Protein AF-A0A8I6SAG7-F1 (afdb_monomer)

Organism: Cimex lectularius (NCBI:txid79782)

Sequence (245 aa):
MKSLSLYVLLLPAFYSAYAITCFISKWWYRAKSKRASLKPTKLFETLFENHISEVFTNQSLATLTKIKEQTIKSLCKKPPEPLLLVFLAPSEAKSTAITLAKRLVQITLTSKNKMSLPWSATDRLLMKGSAFANITSPWRFYEVIKEKIATNSHLIITEFEMIHPHSAALLIFMSKELFFPEKEVHLYLIVEIPSIH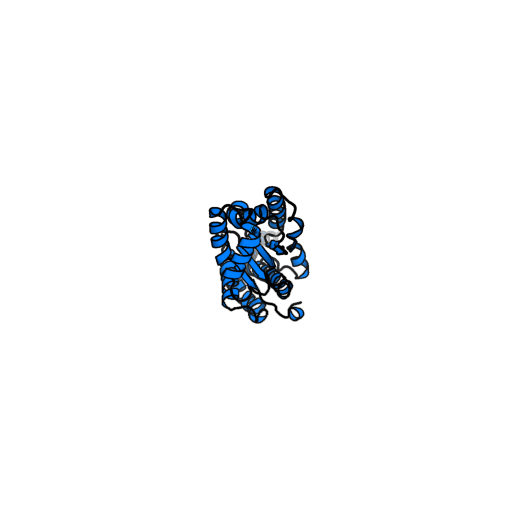LSNTVNALNHWMKTRLVSHLEPELLQETQRALYLRTCLIKSEDVSVVE

Foldseek 3Di:
DDDPPPVVVVVVVVVVVVVVVVVVVVVVVVVVVVPDPDQLLVQLVVLCCVQPCVAQVVFDPVQSVLLSVLLSLLSDPQRQFARFAEEEEAPQQLVVLLLNLLSSLQSSCVSNVHDRDDSVRSVLQEDEQLVQLPVPDLVVVLVVVCVSCVPRLEHEYGQVLSHQQVNSLCCLVCRGVSCPPHGSHYYYYYHHFHPVCLPDQLSRLVVSCVVHHPVPDDPVSSVVSSVSRVSRYGYTYHDPCVVND

Structure (mmCIF, N/CA/C/O backbone):
data_AF-A0A8I6SAG7-F1
#
_entry.id   AF-A0A8I6SAG7-F1
#
loop_
_atom_site.group_PDB
_atom_site.id
_atom_site.type_symbol
_atom_site.label_atom_id
_atom_site.label_alt_id
_atom_site.label_comp_id
_atom_site.label_asym_id
_atom_site.label_entity_id
_atom_site.label_seq_id
_atom_site.pdbx_PDB_ins_code
_atom_site.Cartn_x
_atom_site.Cartn_y
_atom_site.Cartn_z
_atom_site.occupancy
_atom_site.B_iso_or_equiv
_atom_site.auth_seq_id
_atom_site.auth_comp_id
_atom_site.auth_asym_id
_atom_site.auth_atom_id
_atom_site.pdbx_PDB_model_num
ATOM 1 N N . MET A 1 1 ? -69.427 23.619 42.803 1.00 48.81 1 MET A N 1
ATOM 2 C CA . MET A 1 1 ? -68.224 24.338 42.316 1.00 48.81 1 MET A CA 1
ATOM 3 C C . MET A 1 1 ? -67.090 24.152 43.317 1.00 48.81 1 MET A C 1
ATOM 5 O O . MET A 1 1 ? -67.201 24.725 44.388 1.00 48.81 1 MET A O 1
ATOM 9 N N . LYS A 1 2 ? -66.079 23.316 43.019 1.00 51.59 2 LYS A N 1
ATOM 10 C CA . LYS A 1 2 ? -64.728 23.261 43.643 1.00 51.59 2 LYS A CA 1
ATOM 11 C C . LYS A 1 2 ? -63.985 22.014 43.113 1.00 51.59 2 LYS A C 1
ATOM 13 O O . LYS A 1 2 ? -63.942 20.991 43.779 1.00 51.59 2 LYS A O 1
ATOM 18 N N . SER A 1 3 ? -63.440 22.059 41.894 1.00 50.47 3 SER A N 1
ATOM 19 C CA . SER A 1 3 ? -62.505 21.008 41.421 1.00 50.47 3 SER A CA 1
ATOM 20 C C . SER A 1 3 ? -61.468 21.484 40.392 1.00 50.47 3 SER A C 1
ATOM 22 O O . SER A 1 3 ? -60.779 20.668 39.792 1.00 50.47 3 SER A O 1
ATOM 24 N N . LEU A 1 4 ? -61.326 22.797 40.185 1.00 51.25 4 LEU A N 1
ATOM 25 C CA . LEU A 1 4 ? -60.407 23.363 39.185 1.00 51.25 4 LEU A CA 1
ATOM 26 C C . LEU A 1 4 ? -59.035 23.767 39.759 1.00 51.25 4 LEU A C 1
ATOM 28 O O . LEU A 1 4 ? -58.127 24.082 39.002 1.00 51.25 4 LEU A O 1
ATOM 32 N N . SER A 1 5 ? -58.848 23.719 41.083 1.00 54.56 5 SER A N 1
ATOM 33 C CA . SER A 1 5 ? -57.631 24.234 41.736 1.00 54.56 5 SER A CA 1
ATOM 34 C C . SER A 1 5 ? -56.455 23.251 41.773 1.00 54.56 5 SER A C 1
ATOM 36 O O . SER A 1 5 ? -55.322 23.695 41.927 1.00 54.56 5 SER A O 1
ATOM 38 N N . LEU A 1 6 ? -56.683 21.937 41.654 1.00 52.12 6 LEU A N 1
ATOM 39 C CA . LEU A 1 6 ? -55.600 20.951 41.793 1.00 52.12 6 LEU A CA 1
ATOM 40 C C . LEU A 1 6 ? -54.806 20.762 40.487 1.00 52.12 6 LEU A C 1
ATOM 42 O O . LEU A 1 6 ? -53.590 20.604 40.511 1.00 52.12 6 LEU A O 1
ATOM 46 N N . TYR A 1 7 ? -55.479 20.834 39.335 1.00 50.22 7 TYR A N 1
ATOM 47 C CA . TYR A 1 7 ? -54.867 20.595 38.021 1.00 50.22 7 TYR A CA 1
ATOM 48 C C . TYR A 1 7 ? -53.914 21.715 37.578 1.00 50.22 7 TYR A C 1
ATOM 50 O O . TYR A 1 7 ? -52.896 21.441 36.944 1.00 50.22 7 TYR A O 1
ATOM 58 N N . VAL A 1 8 ? -54.194 22.965 37.965 1.00 54.19 8 VAL A N 1
ATOM 59 C CA . VAL A 1 8 ? -53.368 24.135 37.611 1.00 54.19 8 VAL A CA 1
ATOM 60 C C . VAL A 1 8 ? -52.025 24.136 38.356 1.00 54.19 8 VAL A C 1
ATOM 62 O O . VAL A 1 8 ? -51.029 24.611 37.820 1.00 54.19 8 VAL A O 1
ATOM 65 N N . LEU A 1 9 ? -51.965 23.543 39.554 1.00 54.19 9 LEU A N 1
ATOM 66 C CA . LEU A 1 9 ? -50.732 23.426 40.346 1.00 54.19 9 LEU A CA 1
ATOM 67 C C . LEU A 1 9 ? -49.879 22.205 39.972 1.00 54.19 9 LEU A C 1
ATOM 69 O O . LEU A 1 9 ? -48.668 22.219 40.183 1.00 54.19 9 LEU A O 1
ATOM 73 N N . LEU A 1 10 ? -50.483 21.160 39.397 1.00 55.00 10 LEU A N 1
ATOM 74 C CA . LEU A 1 10 ? -49.773 19.933 39.022 1.00 55.00 10 LEU A CA 1
ATOM 75 C C . LEU A 1 10 ? -49.080 20.042 37.657 1.00 55.00 10 LEU A C 1
ATOM 77 O O . LEU A 1 10 ? -47.984 19.510 37.489 1.00 55.00 10 LEU A O 1
ATOM 81 N N . LEU A 1 11 ? -49.659 20.772 36.698 1.00 58.12 11 LEU A N 1
ATOM 82 C CA . LEU A 1 11 ? -49.089 20.951 35.355 1.00 58.12 11 LEU A CA 1
ATOM 83 C C . LEU A 1 11 ? -47.633 21.475 35.361 1.00 58.12 11 LEU A C 1
ATOM 85 O O . LEU A 1 11 ? -46.787 20.843 34.724 1.00 58.12 11 LEU A O 1
ATOM 89 N N . PRO A 1 12 ? -47.273 22.541 36.106 1.00 68.62 12 PRO A N 1
ATOM 90 C CA . PRO A 1 12 ? -45.892 23.033 36.163 1.00 68.62 12 PRO A CA 1
ATOM 91 C C . PRO A 1 12 ? -44.910 22.008 36.746 1.00 68.62 12 PRO A C 1
ATOM 93 O O . PRO A 1 12 ? -43.761 21.934 36.310 1.00 68.62 12 PRO A O 1
ATOM 96 N N . ALA A 1 13 ? -45.368 21.195 37.705 1.00 67.50 13 ALA A N 1
ATOM 97 C CA . ALA A 1 13 ? -44.568 20.148 38.337 1.00 67.50 13 ALA A CA 1
ATOM 98 C C . ALA A 1 13 ? -44.303 18.970 37.381 1.00 67.50 13 ALA A C 1
ATOM 100 O O . ALA A 1 13 ? -43.206 18.415 37.361 1.00 67.50 13 ALA A O 1
ATOM 101 N N . PHE A 1 14 ? -45.276 18.624 36.532 1.00 68.38 14 PHE A N 1
ATOM 102 C CA . PHE A 1 14 ? -45.089 17.624 35.478 1.00 68.38 14 PHE A CA 1
ATOM 103 C C . PHE A 1 14 ? -44.121 18.106 34.390 1.00 68.38 14 PHE A C 1
ATOM 105 O O . PHE A 1 14 ? -43.254 17.340 33.965 1.00 68.38 14 PHE A O 1
ATOM 112 N N . TYR A 1 15 ? -44.202 19.376 33.977 1.00 71.50 15 TYR A N 1
ATOM 113 C CA . TYR A 1 15 ? -43.262 19.940 33.001 1.00 71.50 15 TYR A CA 1
ATOM 114 C C . TYR A 1 15 ? -41.830 20.011 33.538 1.00 71.50 15 TYR A C 1
ATOM 116 O O . TYR A 1 15 ? -40.890 19.685 32.810 1.00 71.50 15 TYR A O 1
ATOM 124 N N . SER A 1 16 ? -41.643 20.384 34.806 1.00 73.06 16 SER A N 1
ATOM 125 C CA . SER A 1 16 ? -40.312 20.417 35.418 1.00 73.06 16 SER A CA 1
ATOM 126 C C . SER A 1 16 ? -39.731 19.009 35.595 1.00 73.06 16 SER A C 1
ATOM 128 O O . SER A 1 16 ? -38.573 18.787 35.240 1.00 73.06 16 SER A O 1
ATOM 130 N N . ALA A 1 17 ? -40.533 18.027 36.019 1.00 72.69 17 ALA A N 1
ATOM 131 C CA . ALA A 1 17 ? -40.114 16.626 36.099 1.00 72.69 17 ALA A CA 1
ATOM 132 C C . ALA A 1 17 ? -39.742 16.042 34.720 1.00 72.69 17 ALA A C 1
ATOM 134 O O . ALA A 1 17 ? -38.736 15.335 34.589 1.00 72.69 17 ALA A O 1
ATOM 135 N N . TYR A 1 18 ? -40.499 16.377 33.670 1.00 74.62 18 TYR A N 1
ATOM 136 C CA . TYR A 1 18 ? -40.194 15.973 32.294 1.00 74.62 18 TYR A CA 1
ATOM 137 C C . TYR A 1 18 ? -38.907 16.628 31.764 1.00 74.62 18 TYR A C 1
ATOM 139 O O . TYR A 1 18 ? -38.062 15.974 31.151 1.00 74.62 18 TYR A O 1
ATOM 147 N N . ALA A 1 19 ? -38.699 17.915 32.051 1.00 73.06 19 ALA A N 1
ATOM 148 C CA . ALA A 1 19 ? -37.475 18.618 31.677 1.00 73.06 19 ALA A CA 1
ATOM 149 C C . ALA A 1 19 ? -36.240 18.034 32.386 1.00 73.06 19 ALA A C 1
ATOM 151 O O . ALA A 1 19 ? -35.209 17.819 31.746 1.00 73.06 19 ALA A O 1
ATOM 152 N N . ILE A 1 20 ? -36.355 17.712 33.678 1.00 78.56 20 ILE A N 1
ATOM 153 C CA . ILE A 1 20 ? -35.287 17.083 34.467 1.00 78.56 20 ILE A CA 1
ATOM 154 C C . ILE A 1 20 ? -34.962 15.689 33.919 1.00 78.56 20 ILE A C 1
ATOM 156 O O . ILE A 1 20 ? -33.793 15.376 33.710 1.00 78.56 20 ILE A O 1
ATOM 160 N N . THR A 1 21 ? -35.964 14.867 33.605 1.00 75.69 21 THR A N 1
ATOM 161 C CA . THR A 1 21 ? -35.743 13.532 33.014 1.00 75.69 21 THR A CA 1
ATOM 162 C C . THR A 1 21 ? -35.142 13.606 31.608 1.00 75.69 21 THR A C 1
ATOM 164 O O . THR A 1 21 ? -34.236 12.831 31.287 1.00 75.69 21 THR A O 1
ATOM 167 N N . CYS A 1 22 ? -35.532 14.585 30.786 1.00 78.12 22 CYS A N 1
ATOM 168 C CA . CYS A 1 22 ? -34.879 14.867 29.503 1.00 78.12 22 CYS A CA 1
ATOM 169 C C . CYS A 1 22 ? -33.423 15.325 29.682 1.00 78.12 22 CYS A C 1
ATOM 171 O O . CYS A 1 22 ? -32.540 14.931 28.921 1.00 78.12 22 CYS A O 1
ATOM 173 N N . PHE A 1 23 ? -33.139 16.133 30.703 1.00 78.44 23 PHE A N 1
ATOM 174 C CA . PHE A 1 23 ? -31.785 16.597 30.985 1.00 78.44 23 PHE A CA 1
ATOM 175 C C . PHE A 1 23 ? -30.897 15.461 31.500 1.00 78.44 23 PHE A C 1
ATOM 177 O O . PHE A 1 23 ? -29.789 15.283 30.999 1.00 78.44 23 PHE A O 1
ATOM 184 N N . ILE A 1 24 ? -31.401 14.641 32.428 1.00 76.50 24 ILE A N 1
ATOM 185 C CA . ILE A 1 24 ? -30.704 13.469 32.967 1.00 76.50 24 ILE A CA 1
ATOM 186 C C . ILE A 1 24 ? -30.461 12.443 31.864 1.00 76.50 24 ILE A C 1
ATOM 188 O O . ILE A 1 24 ? -29.344 11.953 31.758 1.00 76.50 24 ILE A O 1
ATOM 192 N N . SER A 1 25 ? -31.442 12.153 31.005 1.00 67.19 25 SER A N 1
ATOM 193 C CA . SER A 1 25 ? -31.262 11.221 29.881 1.00 67.19 25 SER A CA 1
ATOM 194 C C . SER A 1 25 ? -30.252 11.744 28.859 1.00 67.19 25 SER A C 1
ATOM 196 O O . SER A 1 25 ? -29.373 10.996 28.436 1.00 67.19 25 SER A O 1
ATOM 198 N N . LYS A 1 26 ? -30.281 13.040 28.525 1.00 75.75 26 LYS A N 1
ATOM 199 C CA . LYS A 1 26 ? -29.292 13.678 27.640 1.00 75.75 26 LYS A CA 1
ATOM 200 C C . LYS A 1 26 ? -27.897 13.718 28.273 1.00 75.75 26 LYS A C 1
ATOM 202 O O . LYS A 1 26 ? -26.900 13.540 27.571 1.00 75.75 26 LYS A O 1
ATOM 207 N N . TRP A 1 27 ? -27.811 13.910 29.589 1.00 73.62 27 TRP A N 1
ATOM 208 C CA . TRP A 1 27 ? -26.561 13.890 30.348 1.00 73.62 27 TRP A CA 1
ATOM 209 C C . TRP A 1 27 ? -26.000 12.472 30.473 1.00 73.62 27 TRP A C 1
ATOM 211 O O . TRP A 1 27 ? -24.824 12.276 30.193 1.00 73.62 27 TRP A O 1
ATOM 221 N N . TRP A 1 28 ? -26.835 11.470 30.757 1.00 62.88 28 TRP A N 1
ATOM 222 C CA . TRP A 1 28 ? -26.473 10.050 30.741 1.00 62.88 28 TRP A CA 1
ATOM 223 C C . TRP A 1 28 ? -26.062 9.581 29.351 1.00 62.88 28 TRP A C 1
ATOM 225 O O . TRP A 1 28 ? -25.073 8.870 29.227 1.00 62.88 28 TRP A O 1
ATOM 235 N N . TYR A 1 29 ? -26.752 10.008 28.293 1.00 62.56 29 TYR A N 1
ATOM 236 C CA . TYR A 1 29 ? -26.370 9.690 26.917 1.00 62.56 29 TYR A CA 1
ATOM 237 C C . TYR A 1 29 ? -25.003 10.295 26.571 1.00 62.56 29 TYR A C 1
ATOM 239 O O . TYR A 1 29 ? -24.136 9.607 26.036 1.00 62.56 29 TYR A O 1
ATOM 247 N N . ARG A 1 30 ? -24.748 11.549 26.971 1.00 58.88 30 ARG A N 1
ATOM 248 C CA . ARG A 1 30 ? -23.433 12.199 26.828 1.00 58.88 30 ARG A CA 1
ATOM 249 C C . ARG A 1 30 ? -22.352 11.565 27.710 1.00 58.88 30 ARG A C 1
ATOM 251 O O . ARG A 1 30 ? -21.217 11.439 27.265 1.00 58.88 30 ARG A O 1
ATOM 258 N N . ALA A 1 31 ? -22.676 11.147 28.929 1.00 56.06 31 ALA A N 1
ATOM 259 C CA . ALA A 1 31 ? -21.750 10.492 29.852 1.00 56.06 31 ALA A CA 1
ATOM 260 C C . ALA A 1 31 ? -21.419 9.059 29.400 1.00 56.06 31 ALA A C 1
ATOM 262 O O . ALA A 1 31 ? -20.268 8.639 29.474 1.00 56.06 31 ALA A O 1
ATOM 263 N N . LYS A 1 32 ? -22.396 8.337 28.837 1.00 52.34 32 LYS A N 1
ATOM 264 C CA . LYS A 1 32 ? -22.220 7.014 28.224 1.00 52.34 32 LYS A CA 1
ATOM 265 C C . LYS A 1 32 ? -21.467 7.109 26.893 1.00 52.34 32 LYS A C 1
ATOM 267 O O . LYS A 1 32 ? -20.618 6.268 26.642 1.00 52.34 32 LYS A O 1
ATOM 272 N N . SER A 1 33 ? -21.677 8.171 26.110 1.00 48.94 33 SER A N 1
ATOM 273 C CA . SER A 1 33 ? -20.845 8.526 24.944 1.00 48.94 33 SER A CA 1
ATOM 274 C C . SER A 1 33 ? -19.409 8.915 25.331 1.00 48.94 33 SER A C 1
ATOM 276 O O . SER A 1 33 ? -18.499 8.750 24.524 1.00 48.94 33 SER A O 1
ATOM 278 N N . LYS A 1 34 ? -19.192 9.388 26.565 1.00 44.41 34 LYS A N 1
ATOM 279 C CA . LYS A 1 34 ? -17.869 9.638 27.154 1.00 44.41 34 LYS A CA 1
ATOM 280 C C . LYS A 1 34 ? -17.252 8.417 27.851 1.00 44.41 34 LYS A C 1
ATOM 282 O O . LYS A 1 34 ? -16.129 8.547 28.338 1.00 44.41 34 LYS A O 1
ATOM 287 N N . ARG A 1 35 ? -17.912 7.242 27.902 1.00 44.28 35 ARG A N 1
ATOM 288 C CA . ARG A 1 35 ? -17.222 5.995 28.287 1.00 44.28 35 ARG A CA 1
ATOM 289 C C . ARG A 1 35 ? -16.089 5.804 27.298 1.00 44.28 35 ARG A C 1
ATOM 291 O O . ARG A 1 35 ? -16.362 5.628 26.119 1.00 44.28 35 ARG A O 1
ATOM 298 N N . ALA A 1 36 ? -14.867 5.925 27.807 1.00 45.81 36 ALA A N 1
ATOM 299 C CA . ALA A 1 36 ? -13.593 5.920 27.105 1.00 45.81 36 ALA A CA 1
ATOM 300 C C . ALA A 1 36 ? -13.623 5.137 25.782 1.00 45.81 36 ALA A C 1
ATOM 302 O O . ALA A 1 36 ? -13.253 3.967 25.741 1.00 45.81 36 ALA A O 1
ATOM 303 N N . SER A 1 37 ? -14.035 5.780 24.684 1.00 54.94 37 SER A N 1
ATOM 304 C CA . SER A 1 37 ? -13.720 5.250 23.366 1.00 54.94 37 SER A CA 1
ATOM 305 C C . SER A 1 37 ? -12.200 5.253 23.314 1.00 54.94 37 SER A C 1
ATOM 307 O O . SER A 1 37 ? -11.599 6.324 23.487 1.00 54.94 37 SER A O 1
ATOM 309 N N . LEU A 1 38 ? -11.571 4.083 23.161 1.00 62.66 38 LEU A N 1
ATOM 310 C CA . LEU A 1 38 ? -10.132 4.028 22.932 1.00 62.66 38 LEU A CA 1
ATOM 311 C C . LEU A 1 38 ? -9.793 5.065 21.856 1.00 62.66 38 LEU A C 1
ATOM 313 O O . LEU A 1 38 ? -10.510 5.193 20.861 1.00 62.66 38 LEU A O 1
ATOM 317 N N . LYS A 1 39 ? -8.726 5.844 22.072 1.00 83.88 39 LYS A N 1
ATOM 318 C CA . LYS A 1 39 ? -8.217 6.731 21.019 1.00 83.88 39 LYS A CA 1
ATOM 319 C C . LYS A 1 39 ? -8.051 5.880 19.747 1.00 83.88 39 LYS A C 1
ATOM 321 O O . LYS A 1 39 ? -7.538 4.768 19.886 1.00 83.88 39 LYS A O 1
ATOM 326 N N . PRO A 1 40 ? -8.424 6.373 18.550 1.00 85.88 40 PRO A N 1
ATOM 327 C CA . PRO A 1 40 ? -8.341 5.597 17.309 1.00 85.88 40 PRO A CA 1
ATOM 328 C C . PRO A 1 40 ? -6.996 4.893 17.114 1.00 85.88 40 PRO A C 1
ATOM 330 O O . PRO A 1 40 ? -6.946 3.753 16.677 1.00 85.88 40 PRO A O 1
ATOM 333 N N . THR A 1 41 ? -5.905 5.532 17.537 1.00 90.06 41 THR A N 1
ATOM 334 C CA . THR A 1 41 ? -4.558 4.954 17.515 1.00 90.06 41 THR A CA 1
ATOM 335 C C . THR A 1 41 ? -4.412 3.715 18.399 1.00 90.06 41 THR A C 1
ATOM 337 O O . THR A 1 41 ? -3.894 2.713 17.930 1.00 90.06 41 THR A O 1
ATOM 340 N N . LYS A 1 42 ? -4.923 3.735 19.637 1.00 89.88 42 LYS A N 1
ATOM 341 C CA . LYS A 1 42 ? -4.857 2.577 20.544 1.00 89.88 42 LYS A CA 1
ATOM 342 C C . LYS A 1 42 ? -5.716 1.418 20.045 1.00 89.88 42 LYS A C 1
ATOM 344 O O . LYS A 1 42 ? -5.301 0.272 20.124 1.00 89.88 42 LYS A O 1
ATOM 349 N N . LEU A 1 43 ? -6.914 1.720 19.534 1.00 91.56 43 LEU A N 1
ATOM 350 C CA . LEU A 1 43 ? -7.783 0.693 18.958 1.00 91.56 43 LEU A CA 1
ATOM 351 C C . LEU A 1 43 ? -7.130 0.072 17.717 1.00 91.56 43 LEU A C 1
ATOM 353 O O . LEU A 1 43 ? -7.144 -1.143 17.565 1.00 91.56 43 LEU A O 1
ATOM 357 N N . PHE A 1 44 ? -6.516 0.894 16.864 1.00 94.56 44 PHE A N 1
ATOM 358 C CA . PHE A 1 44 ? -5.747 0.411 15.724 1.00 94.56 44 PHE A CA 1
ATOM 359 C C . PHE A 1 44 ? -4.577 -0.473 16.147 1.00 94.56 44 PHE A C 1
ATOM 361 O O . PHE A 1 44 ? -4.424 -1.533 15.565 1.00 94.56 44 PHE A O 1
ATOM 368 N N . GLU A 1 45 ? -3.784 -0.078 17.146 1.00 94.69 45 GLU A N 1
ATOM 369 C CA . GLU A 1 45 ? -2.668 -0.891 17.647 1.00 94.69 45 GLU A CA 1
ATOM 370 C C . GLU A 1 45 ? -3.146 -2.277 18.086 1.00 94.69 45 GLU A C 1
ATOM 372 O O . GLU A 1 45 ? -2.605 -3.273 17.624 1.00 94.69 45 GLU A O 1
ATOM 377 N N . THR A 1 46 ? -4.213 -2.359 18.889 1.00 93.62 46 THR A N 1
ATOM 378 C CA . THR A 1 46 ? -4.781 -3.651 19.306 1.00 93.62 46 THR A CA 1
ATOM 379 C C . THR A 1 46 ? -5.273 -4.480 18.117 1.00 93.62 46 THR A C 1
ATOM 381 O O . THR A 1 46 ? -4.988 -5.671 18.039 1.00 93.62 46 THR A O 1
ATOM 384 N N . LEU A 1 47 ? -5.989 -3.865 17.169 1.00 94.06 47 LEU A N 1
ATOM 385 C CA . LEU A 1 47 ? -6.464 -4.564 15.971 1.00 94.06 47 LEU A CA 1
ATOM 386 C C . LEU A 1 47 ? -5.310 -4.991 15.054 1.00 94.06 47 LEU A C 1
ATOM 388 O O . LEU A 1 47 ? -5.400 -6.032 14.415 1.00 94.06 47 LEU A O 1
ATOM 392 N N . PHE A 1 48 ? -4.241 -4.201 14.976 1.00 96.12 48 PHE A N 1
ATOM 393 C CA . PHE A 1 48 ? -3.063 -4.503 14.175 1.00 96.12 48 PHE A CA 1
ATOM 394 C C . PHE A 1 48 ? -2.341 -5.732 14.722 1.00 96.12 48 PHE A C 1
ATOM 396 O O . PHE A 1 48 ? -2.022 -6.627 13.948 1.00 96.12 48 PHE A O 1
ATOM 403 N N . GLU A 1 49 ? -2.131 -5.820 16.037 1.00 94.38 49 GLU A N 1
ATOM 404 C CA . GLU A 1 49 ? -1.482 -7.002 16.613 1.00 94.38 49 GLU A CA 1
ATOM 405 C C . GLU A 1 49 ? -2.323 -8.270 16.365 1.00 94.38 49 GLU A C 1
ATOM 407 O O . GLU A 1 49 ? -1.824 -9.221 15.766 1.00 94.38 49 GLU A O 1
ATOM 412 N N . ASN A 1 50 ? -3.624 -8.234 16.676 1.00 91.06 50 ASN A N 1
ATOM 413 C CA . ASN A 1 50 ? -4.505 -9.409 16.586 1.00 91.06 50 ASN A CA 1
ATOM 414 C C . ASN A 1 50 ? -4.829 -9.852 15.146 1.00 91.06 50 ASN A C 1
ATOM 416 O O . ASN A 1 50 ? -5.123 -11.016 14.893 1.00 91.06 50 ASN A O 1
ATOM 420 N N . HIS A 1 51 ? -4.886 -8.919 14.191 1.00 90.88 51 HIS A N 1
ATOM 421 C CA . HIS A 1 51 ? -5.360 -9.216 12.832 1.00 90.88 51 HIS A CA 1
ATOM 422 C C . HIS A 1 51 ? -4.285 -9.107 11.757 1.00 90.88 51 HIS A C 1
ATOM 424 O O . HIS A 1 51 ? -4.567 -9.465 10.609 1.00 90.88 51 HIS A O 1
ATOM 430 N N . ILE A 1 52 ? -3.105 -8.585 12.101 1.00 94.44 52 ILE A N 1
ATOM 431 C CA . ILE A 1 52 ? -1.972 -8.459 11.188 1.00 94.44 52 ILE A CA 1
ATOM 432 C C . ILE A 1 52 ? -0.736 -9.153 11.761 1.00 94.44 52 ILE A C 1
ATOM 434 O O . ILE A 1 52 ? -0.263 -10.100 11.143 1.00 94.44 52 ILE A O 1
ATOM 438 N N . SER A 1 53 ? -0.217 -8.743 12.920 1.00 93.00 53 SER A N 1
ATOM 439 C CA . SER A 1 53 ? 1.037 -9.317 13.440 1.00 93.00 53 SER A CA 1
ATOM 440 C C . SER A 1 53 ? 0.946 -10.826 13.691 1.00 93.00 53 SER A C 1
ATOM 442 O O . SER A 1 53 ? 1.885 -11.547 13.370 1.00 93.00 53 SER A O 1
ATOM 444 N N . GLU A 1 54 ? -0.183 -11.309 14.216 1.00 90.19 54 GLU A N 1
ATOM 445 C CA . GLU A 1 54 ? -0.411 -12.742 14.473 1.00 90.19 54 GLU A CA 1
ATOM 446 C C . GLU A 1 54 ? -0.686 -13.566 13.205 1.00 90.19 54 GLU A C 1
ATOM 448 O O . GLU A 1 54 ? -0.506 -14.780 13.213 1.00 90.19 54 GLU A O 1
ATOM 453 N N . VAL A 1 55 ? -1.118 -12.923 12.114 1.00 91.25 55 VAL A N 1
ATOM 454 C CA . VAL A 1 55 ? -1.548 -13.601 10.877 1.00 91.25 55 VAL A CA 1
ATOM 455 C C . VAL A 1 55 ? -0.445 -13.610 9.817 1.00 91.25 55 VAL A C 1
ATOM 457 O O . VAL A 1 55 ? -0.274 -14.591 9.103 1.00 91.25 55 VAL A O 1
ATOM 460 N N . PHE A 1 56 ? 0.309 -12.518 9.695 1.00 94.12 56 PHE A N 1
ATOM 461 C CA . PHE A 1 56 ? 1.344 -12.337 8.676 1.00 94.12 56 PHE A CA 1
ATOM 462 C C . PHE A 1 56 ? 2.734 -12.561 9.296 1.00 94.12 56 PHE A C 1
ATOM 464 O O . PHE A 1 56 ? 3.556 -11.642 9.386 1.00 94.12 56 PHE A O 1
ATOM 471 N N . THR A 1 57 ? 2.975 -13.783 9.779 1.00 93.88 57 THR A N 1
ATOM 472 C CA . THR A 1 57 ? 4.141 -14.139 10.605 1.00 93.88 57 THR A CA 1
ATOM 473 C C . THR A 1 57 ? 5.462 -14.237 9.841 1.00 93.88 57 THR A C 1
ATOM 475 O O . THR A 1 57 ? 6.525 -14.093 10.444 1.0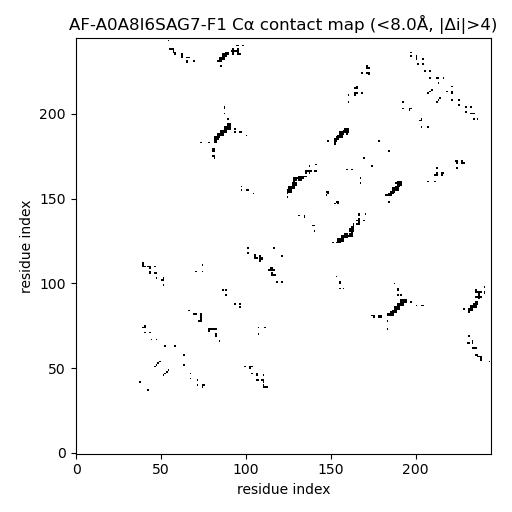0 93.88 57 THR A O 1
ATOM 478 N N . ASN A 1 58 ? 5.437 -14.453 8.523 1.00 94.50 58 ASN A N 1
ATOM 479 C CA . ASN A 1 58 ? 6.647 -14.476 7.697 1.00 94.50 58 ASN A CA 1
ATOM 480 C C . ASN A 1 58 ? 7.181 -13.063 7.413 1.00 94.50 58 ASN A C 1
ATOM 482 O O . ASN A 1 58 ? 8.337 -12.910 6.990 1.00 94.50 58 ASN A O 1
ATOM 486 N N . GLN A 1 59 ? 6.377 -12.016 7.631 1.00 95.00 59 GLN A N 1
ATOM 487 C CA . GLN A 1 59 ? 6.813 -10.636 7.422 1.00 95.00 59 GLN A CA 1
ATOM 488 C C . GLN A 1 59 ? 7.889 -10.235 8.431 1.00 95.00 59 GLN A C 1
ATOM 490 O O . GLN A 1 59 ? 7.877 -10.610 9.600 1.00 95.00 59 GLN A O 1
ATOM 495 N N . SER A 1 60 ? 8.845 -9.420 7.984 1.00 94.06 60 SER A N 1
ATOM 496 C CA . SER A 1 60 ? 9.866 -8.902 8.899 1.00 94.06 60 SER A CA 1
ATOM 497 C C . SER A 1 60 ? 9.263 -7.910 9.896 1.00 94.06 60 SER A C 1
ATOM 499 O O . SER A 1 60 ? 8.438 -7.072 9.522 1.00 94.06 60 SER A O 1
ATOM 501 N N . LEU A 1 61 ? 9.765 -7.917 11.136 1.00 94.94 61 LEU A N 1
ATOM 502 C CA . LEU A 1 61 ? 9.382 -6.939 12.161 1.00 94.94 61 LEU A CA 1
ATOM 503 C C . LEU A 1 61 ? 9.536 -5.496 11.657 1.00 94.94 61 LEU A C 1
ATOM 505 O O . LEU A 1 61 ? 8.651 -4.673 11.853 1.00 94.94 61 LEU A O 1
ATOM 509 N N . ALA A 1 62 ? 10.622 -5.197 10.936 1.00 92.88 62 ALA A N 1
ATOM 510 C CA . ALA A 1 62 ? 10.847 -3.877 10.348 1.00 92.88 62 ALA A CA 1
ATOM 511 C C . ALA A 1 62 ? 9.740 -3.465 9.358 1.00 92.88 62 ALA A C 1
ATOM 513 O O . ALA A 1 62 ? 9.363 -2.294 9.303 1.00 92.88 62 ALA A O 1
ATOM 514 N N . THR A 1 63 ? 9.200 -4.417 8.591 1.00 94.81 63 THR A N 1
ATOM 515 C CA . THR A 1 63 ? 8.091 -4.167 7.661 1.00 94.81 63 THR A CA 1
ATOM 516 C C . THR A 1 63 ? 6.792 -3.900 8.413 1.00 94.81 63 THR A C 1
ATOM 518 O O . THR A 1 63 ? 6.146 -2.885 8.156 1.00 94.81 63 THR A O 1
ATOM 521 N N . LEU A 1 64 ? 6.444 -4.746 9.385 1.00 96.12 64 LEU A N 1
ATOM 522 C CA . LEU A 1 64 ? 5.232 -4.575 10.191 1.00 96.12 64 LEU A CA 1
ATOM 523 C C . LEU A 1 64 ? 5.257 -3.265 10.991 1.00 96.12 64 LEU A C 1
ATOM 525 O O . LEU A 1 64 ? 4.286 -2.510 10.964 1.00 96.12 64 LEU A O 1
ATOM 529 N N . THR A 1 65 ? 6.390 -2.940 11.621 1.00 95.38 65 THR A N 1
ATOM 530 C CA . THR A 1 65 ? 6.587 -1.671 12.335 1.00 95.38 65 THR A CA 1
ATOM 531 C C . THR A 1 65 ? 6.408 -0.476 11.404 1.00 95.38 65 THR A C 1
ATOM 533 O O . THR A 1 65 ? 5.660 0.441 11.737 1.00 95.38 65 THR A O 1
ATOM 536 N N . LYS A 1 66 ? 7.004 -0.505 10.201 1.00 95.12 66 LYS A N 1
ATOM 537 C CA . LYS A 1 66 ? 6.841 0.571 9.213 1.00 95.12 66 LYS A CA 1
ATOM 538 C C . LYS A 1 66 ? 5.372 0.761 8.821 1.00 95.12 66 LYS A C 1
ATOM 540 O O . LYS A 1 66 ? 4.884 1.891 8.834 1.00 95.12 66 LYS A O 1
ATOM 545 N N . ILE A 1 67 ? 4.657 -0.322 8.507 1.00 96.50 67 ILE A N 1
ATOM 546 C CA . ILE A 1 67 ? 3.227 -0.267 8.156 1.00 96.50 67 ILE A CA 1
ATOM 547 C C . ILE A 1 67 ? 2.417 0.330 9.314 1.00 96.50 67 ILE A C 1
ATOM 549 O O . ILE A 1 67 ? 1.610 1.241 9.094 1.00 96.50 67 ILE A O 1
ATOM 553 N N . LYS A 1 68 ? 2.652 -0.147 10.543 1.00 95.75 68 LYS A N 1
ATOM 554 C CA . LYS A 1 68 ? 1.969 0.324 11.752 1.00 95.75 68 LYS A CA 1
ATOM 555 C C . LYS A 1 68 ? 2.194 1.819 11.976 1.00 95.75 68 LYS A C 1
ATOM 557 O O . LYS A 1 68 ? 1.227 2.569 12.085 1.00 95.75 68 LYS A O 1
ATOM 562 N N . GLU A 1 69 ? 3.445 2.273 11.980 1.00 93.38 69 GLU A N 1
ATOM 563 C CA . GLU A 1 69 ? 3.804 3.675 12.221 1.00 93.38 69 GLU A CA 1
ATOM 564 C C . GLU A 1 69 ? 3.227 4.626 11.167 1.00 93.38 69 GLU A C 1
ATOM 566 O O . GLU A 1 69 ? 2.665 5.667 11.514 1.00 93.38 69 GLU A O 1
ATOM 571 N N . GLN A 1 70 ? 3.337 4.274 9.882 1.00 92.12 70 GLN A N 1
ATOM 572 C CA . GLN A 1 70 ? 2.790 5.090 8.795 1.00 92.12 70 GLN A CA 1
ATOM 573 C C . GLN A 1 70 ? 1.265 5.180 8.892 1.00 92.12 70 GLN A C 1
ATOM 575 O O . GLN A 1 70 ? 0.692 6.267 8.795 1.00 92.12 70 GLN A O 1
ATOM 580 N N . THR A 1 71 ? 0.600 4.060 9.182 1.00 93.56 71 THR A N 1
ATOM 581 C CA . THR A 1 71 ? -0.856 4.049 9.332 1.00 93.56 71 THR A CA 1
ATOM 582 C C . THR A 1 71 ? -1.291 4.852 10.558 1.00 93.56 71 THR A C 1
ATOM 584 O O . THR A 1 71 ? -2.214 5.654 10.446 1.00 93.56 71 THR A O 1
ATOM 587 N N . ILE A 1 72 ? -0.601 4.754 11.700 1.00 91.88 72 ILE A N 1
ATOM 588 C CA . ILE A 1 72 ? -0.905 5.552 12.902 1.00 91.88 72 ILE A CA 1
ATOM 589 C C . ILE A 1 72 ? -0.839 7.058 12.615 1.00 91.88 72 ILE A C 1
ATOM 591 O O . ILE A 1 72 ? -1.736 7.791 13.041 1.00 91.88 72 ILE A O 1
ATOM 595 N N . LYS A 1 73 ? 0.155 7.528 11.847 1.00 88.75 73 LYS A N 1
ATOM 596 C CA . LYS A 1 73 ? 0.258 8.946 11.447 1.00 88.75 73 LYS A CA 1
ATOM 597 C C . LYS A 1 73 ? -0.986 9.428 10.687 1.00 88.75 73 LYS A C 1
ATOM 599 O O . LYS A 1 73 ? -1.407 10.570 10.871 1.00 88.75 73 LYS A O 1
ATOM 604 N N . SER A 1 74 ? -1.613 8.549 9.902 1.00 88.31 74 SER A N 1
ATOM 605 C CA . SER A 1 74 ? -2.849 8.837 9.153 1.00 88.31 74 SER A CA 1
ATOM 606 C C . SER A 1 74 ? -4.132 8.843 10.006 1.00 88.31 74 SER A C 1
ATOM 608 O O . SER A 1 74 ? -5.182 9.323 9.568 1.00 88.31 74 SER A O 1
ATOM 610 N N . LEU A 1 75 ? -4.079 8.317 11.238 1.00 87.12 75 LEU A N 1
ATOM 611 C CA . LEU A 1 75 ? -5.216 8.296 12.170 1.00 87.12 75 LEU A CA 1
ATOM 612 C C . LEU A 1 75 ? -5.363 9.598 12.974 1.00 87.12 75 LEU A C 1
ATOM 614 O O . LEU A 1 75 ? -6.331 9.762 13.721 1.00 87.12 75 LEU A O 1
ATOM 618 N N . CYS A 1 76 ? -4.411 10.522 12.852 1.00 80.38 76 CYS A N 1
ATOM 619 C CA . CYS A 1 76 ? -4.477 11.837 13.477 1.00 80.38 76 CYS A CA 1
ATOM 620 C C . CYS A 1 76 ? -5.662 12.653 12.931 1.00 80.38 76 CYS A C 1
ATOM 622 O O . CYS A 1 76 ? -5.984 12.575 11.753 1.00 80.38 76 CYS A O 1
ATOM 624 N N . LYS A 1 77 ? -6.280 13.506 13.769 1.00 71.94 77 LYS A N 1
ATOM 625 C CA . LYS A 1 77 ? -7.453 14.334 13.389 1.00 71.94 77 LYS A CA 1
ATOM 626 C C . LYS A 1 77 ? -7.242 15.196 12.136 1.00 71.94 77 LYS A C 1
ATOM 628 O O . LYS A 1 77 ? -8.210 15.569 11.484 1.00 71.94 77 LYS A O 1
ATOM 633 N N . LYS A 1 78 ? -5.996 15.576 11.867 1.00 75.81 78 LYS A N 1
ATOM 634 C CA . LYS A 1 78 ? -5.559 16.281 10.663 1.00 75.81 78 LYS A CA 1
ATOM 635 C C . LYS A 1 78 ? -4.281 15.590 10.193 1.00 75.81 78 LYS A C 1
ATOM 637 O O . LYS A 1 78 ? -3.214 15.933 10.708 1.00 75.81 78 LYS A O 1
ATOM 642 N N . PRO A 1 79 ? -4.379 14.561 9.338 1.00 78.25 79 PRO A N 1
ATOM 643 C CA . PRO A 1 79 ? -3.186 13.927 8.809 1.00 78.25 79 PRO A CA 1
ATOM 644 C C . PRO A 1 79 ? -2.409 14.964 7.976 1.00 78.25 79 PRO A C 1
ATOM 646 O O . PRO A 1 79 ? -3.028 15.762 7.270 1.00 78.25 79 PRO A O 1
ATOM 649 N N . PRO A 1 80 ? -1.072 15.010 8.087 1.00 74.38 80 PRO A N 1
ATOM 650 C CA . PRO A 1 80 ? -0.257 15.991 7.367 1.00 74.38 80 PRO A CA 1
ATOM 651 C C . PRO A 1 80 ? -0.206 15.727 5.855 1.00 74.38 80 PRO A C 1
ATOM 653 O O . PRO A 1 80 ? 0.080 16.635 5.079 1.00 74.38 80 PRO A O 1
ATOM 656 N N . GLU A 1 81 ? -0.465 14.484 5.450 1.00 84.19 81 GLU A N 1
ATOM 657 C CA . GLU A 1 81 ? -0.446 14.001 4.074 1.00 84.19 81 GLU A CA 1
ATOM 658 C C . GLU A 1 81 ? -1.312 12.733 3.952 1.00 84.19 81 GLU A C 1
ATOM 660 O O . GLU A 1 81 ? -1.591 12.089 4.974 1.00 84.19 81 GLU A O 1
ATOM 665 N N . PRO A 1 82 ? -1.753 12.361 2.736 1.00 88.25 82 PRO A N 1
ATOM 666 C CA . PRO A 1 82 ? -2.375 11.062 2.501 1.00 88.25 82 PRO A CA 1
ATOM 667 C C . PRO A 1 82 ? -1.431 9.916 2.885 1.00 88.25 82 PRO A C 1
ATOM 669 O O . PRO A 1 82 ? -0.215 9.997 2.696 1.00 88.25 82 PRO A O 1
ATOM 672 N N . LEU A 1 83 ? -1.997 8.817 3.386 1.00 91.81 83 LEU A N 1
ATOM 673 C CA . LEU A 1 83 ? -1.232 7.591 3.595 1.00 91.81 83 LEU A CA 1
ATOM 674 C C . LEU A 1 83 ? -0.935 6.977 2.231 1.00 91.81 83 LEU A C 1
ATOM 676 O O . LEU A 1 83 ? -1.859 6.636 1.498 1.00 91.81 83 LEU A O 1
ATOM 680 N N . LEU A 1 84 ? 0.341 6.787 1.922 1.00 93.69 84 LEU A N 1
ATOM 681 C CA . LEU A 1 84 ? 0.784 6.043 0.753 1.00 93.69 84 LEU A CA 1
ATOM 682 C C . LEU A 1 84 ? 1.713 4.924 1.216 1.00 93.69 84 LEU A C 1
ATOM 684 O O . LEU A 1 84 ? 2.764 5.196 1.795 1.00 93.69 84 LEU A O 1
ATOM 688 N N . LEU A 1 85 ? 1.328 3.679 0.949 1.00 96.12 85 LEU A N 1
ATOM 689 C CA . LEU A 1 85 ? 2.154 2.498 1.177 1.00 96.12 85 LEU A CA 1
ATOM 690 C C . LEU A 1 85 ? 2.385 1.769 -0.143 1.00 96.12 85 LEU A C 1
ATOM 692 O O . LEU A 1 85 ? 1.452 1.563 -0.917 1.00 96.12 85 LEU A O 1
ATOM 696 N N . VAL A 1 86 ? 3.631 1.366 -0.383 1.00 96.62 86 VAL A N 1
ATOM 697 C CA . VAL A 1 86 ? 4.022 0.583 -1.560 1.00 96.62 86 VAL A CA 1
ATOM 698 C C . VAL A 1 86 ? 4.443 -0.803 -1.110 1.00 96.62 86 VAL A C 1
ATOM 700 O O . VAL A 1 86 ? 5.388 -0.952 -0.341 1.00 96.62 86 VAL A O 1
ATOM 703 N N . PHE A 1 87 ? 3.729 -1.818 -1.569 1.00 97.44 87 PHE A N 1
ATOM 704 C CA . PHE A 1 87 ? 3.986 -3.220 -1.293 1.00 97.44 87 PHE A CA 1
ATOM 705 C C . PHE A 1 87 ? 4.710 -3.820 -2.487 1.00 97.44 87 PHE A C 1
ATOM 707 O O . PHE A 1 87 ? 4.109 -4.045 -3.534 1.00 97.44 87 PHE A O 1
ATOM 714 N N . LEU A 1 88 ? 6.010 -4.056 -2.322 1.00 96.44 88 LEU A N 1
ATOM 715 C CA . LEU A 1 88 ? 6.794 -4.829 -3.274 1.00 96.44 88 LEU A CA 1
ATOM 716 C C . LEU A 1 88 ? 6.602 -6.303 -2.936 1.00 96.44 88 LEU A C 1
ATOM 718 O O . LEU A 1 88 ? 6.954 -6.725 -1.834 1.00 96.44 88 LEU A O 1
ATOM 722 N N . ALA A 1 89 ? 6.044 -7.069 -3.861 1.00 95.69 89 ALA A N 1
ATOM 723 C CA . ALA A 1 89 ? 5.769 -8.483 -3.663 1.00 95.69 89 ALA A CA 1
ATOM 724 C C . ALA A 1 89 ? 6.188 -9.272 -4.908 1.00 95.69 89 ALA A C 1
ATOM 726 O O . ALA A 1 89 ? 5.900 -8.831 -6.021 1.00 95.69 89 ALA A O 1
ATOM 727 N N . PRO A 1 90 ? 6.854 -10.425 -4.771 1.00 94.38 90 PRO A N 1
ATOM 728 C CA . PRO A 1 90 ? 6.979 -11.359 -5.879 1.00 94.38 90 PRO A CA 1
ATOM 729 C C . PRO A 1 90 ? 5.619 -11.964 -6.238 1.00 94.38 90 PRO A C 1
ATOM 731 O O . PRO A 1 90 ? 4.657 -11.849 -5.469 1.00 94.38 90 PRO A O 1
ATOM 734 N N . SER A 1 91 ? 5.537 -12.619 -7.395 1.00 93.56 91 SER A N 1
ATOM 735 C CA . SER A 1 91 ? 4.290 -13.183 -7.921 1.00 93.56 91 SER A CA 1
ATOM 736 C C . SER A 1 91 ? 3.597 -14.103 -6.905 1.00 93.56 91 SER A C 1
ATOM 738 O O . SER A 1 91 ? 2.389 -13.992 -6.700 1.00 93.56 91 SER A O 1
ATOM 740 N N . GLU A 1 92 ? 4.362 -14.934 -6.189 1.00 93.31 92 GLU A N 1
ATOM 741 C CA . GLU A 1 92 ? 3.872 -15.835 -5.139 1.00 93.31 92 GLU A CA 1
ATOM 742 C C . GLU A 1 92 ? 3.292 -15.113 -3.909 1.00 93.31 92 GLU A C 1
ATOM 744 O O . GLU A 1 92 ? 2.386 -15.630 -3.266 1.00 93.31 92 GLU A O 1
ATOM 749 N N . ALA A 1 93 ? 3.754 -13.897 -3.602 1.00 95.06 93 ALA A N 1
ATOM 750 C CA . ALA A 1 93 ? 3.312 -13.117 -2.442 1.00 95.06 93 ALA A CA 1
ATOM 751 C C . ALA A 1 93 ? 2.264 -12.044 -2.789 1.00 95.06 93 ALA A C 1
ATOM 753 O O . ALA A 1 93 ? 1.829 -11.279 -1.921 1.00 95.06 93 ALA A O 1
ATOM 754 N N . LYS A 1 94 ? 1.856 -11.946 -4.059 1.00 94.38 94 LYS A N 1
ATOM 755 C CA . LYS A 1 94 ? 0.914 -10.925 -4.538 1.00 94.38 94 LYS A CA 1
ATOM 756 C C . LYS A 1 94 ? -0.442 -11.019 -3.840 1.00 94.38 94 LYS A C 1
ATOM 758 O O . LYS A 1 94 ? -1.003 -9.994 -3.451 1.00 94.38 94 LYS A O 1
ATOM 763 N N . SER A 1 95 ? -0.951 -12.235 -3.636 1.00 94.62 95 SER A N 1
ATOM 764 C CA . SER A 1 95 ? -2.192 -12.480 -2.889 1.00 94.62 95 SER A CA 1
ATOM 765 C C . SER A 1 95 ? -2.070 -12.004 -1.439 1.00 94.62 95 SER A C 1
ATOM 767 O O . SER A 1 95 ? -2.938 -11.276 -0.962 1.00 94.62 95 SER A O 1
ATOM 769 N N . THR A 1 96 ? -0.953 -12.307 -0.772 1.00 96.19 96 THR A N 1
ATOM 770 C CA . THR A 1 96 ? -0.652 -11.831 0.583 1.00 96.19 96 THR A CA 1
ATOM 771 C C . THR A 1 96 ? -0.647 -10.305 0.662 1.00 96.19 96 THR A C 1
ATOM 773 O O . THR A 1 96 ? -1.265 -9.744 1.566 1.00 96.19 96 THR A O 1
ATOM 776 N N . ALA A 1 97 ? -0.013 -9.616 -0.293 1.00 97.06 97 ALA A N 1
ATOM 777 C CA . ALA A 1 97 ? 0.013 -8.153 -0.330 1.00 97.06 97 ALA A CA 1
ATOM 778 C C . ALA A 1 97 ? -1.394 -7.545 -0.471 1.00 97.06 97 ALA A C 1
ATOM 780 O O . ALA A 1 97 ? -1.718 -6.567 0.209 1.00 97.06 97 ALA A O 1
ATOM 781 N N . ILE A 1 98 ? -2.247 -8.142 -1.312 1.00 96.56 98 ILE A N 1
ATOM 782 C CA . ILE A 1 98 ? -3.647 -7.722 -1.477 1.00 96.56 98 ILE A CA 1
ATOM 783 C C . ILE A 1 98 ? -4.425 -7.934 -0.176 1.00 96.56 98 ILE A C 1
ATOM 785 O O . ILE A 1 98 ? -5.101 -7.014 0.290 1.00 96.56 98 ILE A O 1
ATOM 789 N N . THR A 1 99 ? -4.318 -9.117 0.429 1.00 95.88 99 THR A N 1
ATOM 790 C CA . THR A 1 99 ? -5.016 -9.447 1.678 1.00 95.88 99 THR A CA 1
ATOM 791 C C . THR A 1 99 ? -4.577 -8.530 2.814 1.00 95.88 99 THR A C 1
ATOM 793 O O . THR A 1 99 ? -5.427 -7.992 3.524 1.00 95.88 99 THR A O 1
ATOM 796 N N . LEU A 1 100 ? -3.275 -8.268 2.945 1.00 96.56 100 LEU A N 1
ATOM 797 C CA . LEU A 1 100 ? -2.736 -7.334 3.930 1.00 96.56 100 LEU A CA 1
ATOM 798 C C . LEU A 1 100 ? -3.299 -5.921 3.733 1.00 96.56 100 LEU A C 1
ATOM 800 O O . LEU A 1 100 ? -3.749 -5.303 4.697 1.00 96.56 100 LEU A O 1
ATOM 804 N N . ALA A 1 101 ? -3.336 -5.420 2.493 1.00 97.12 101 ALA A N 1
ATOM 805 C CA . ALA A 1 101 ? -3.905 -4.108 2.182 1.00 97.12 101 ALA A CA 1
ATOM 806 C C . ALA A 1 101 ? -5.397 -4.028 2.550 1.00 97.12 101 ALA A C 1
ATOM 808 O O . ALA A 1 101 ? -5.827 -3.075 3.199 1.00 97.12 101 ALA A O 1
ATOM 809 N N . LYS A 1 102 ? -6.188 -5.050 2.199 1.00 95.69 102 LYS A N 1
ATOM 810 C CA . LYS A 1 102 ? -7.614 -5.130 2.558 1.00 95.69 102 LYS A CA 1
ATOM 811 C C . LYS A 1 102 ? -7.823 -5.149 4.071 1.00 95.69 102 LYS A C 1
ATOM 813 O O . LYS A 1 102 ? -8.654 -4.398 4.586 1.00 95.69 102 LYS A O 1
ATOM 818 N N . ARG A 1 103 ? -7.043 -5.960 4.791 1.00 94.50 103 ARG A N 1
ATOM 819 C CA . ARG A 1 103 ? -7.104 -6.065 6.254 1.00 94.50 103 ARG A CA 1
ATOM 820 C C . ARG A 1 103 ? -6.744 -4.739 6.918 1.00 94.50 103 ARG A C 1
ATOM 822 O O . ARG A 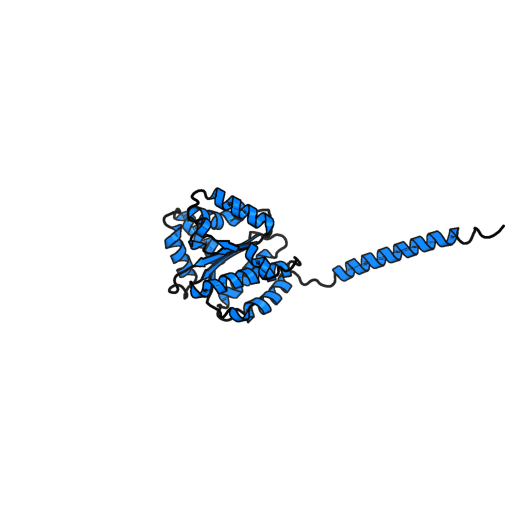1 103 ? -7.467 -4.303 7.809 1.00 94.50 103 ARG A O 1
ATOM 829 N N . LEU A 1 104 ? -5.698 -4.063 6.429 1.00 95.62 104 LEU A N 1
ATOM 830 C CA . LEU A 1 104 ? -5.315 -2.718 6.870 1.00 95.62 104 LEU A CA 1
ATOM 831 C C . LEU A 1 104 ? -6.475 -1.735 6.728 1.00 95.62 104 LEU A C 1
ATOM 833 O O . LEU A 1 104 ? -6.809 -1.048 7.689 1.00 95.62 104 LEU A O 1
ATOM 837 N N . VAL A 1 105 ? -7.145 -1.715 5.574 1.00 94.44 105 VAL A N 1
ATOM 838 C CA . VAL A 1 105 ? -8.318 -0.855 5.368 1.00 94.44 105 VAL A CA 1
ATOM 839 C C . VAL A 1 105 ? -9.414 -1.152 6.397 1.00 94.44 105 VAL A C 1
ATOM 841 O O . VAL A 1 105 ? -9.941 -0.223 7.013 1.00 94.44 105 VAL A O 1
ATOM 844 N N . GLN A 1 106 ? -9.745 -2.426 6.625 1.00 93.06 106 GLN A N 1
ATOM 845 C CA . GLN A 1 106 ? -10.777 -2.812 7.593 1.00 93.06 106 GLN A CA 1
ATOM 846 C C . GLN A 1 106 ? -10.444 -2.344 9.012 1.00 93.06 106 GLN A C 1
ATOM 848 O O . GLN A 1 106 ? -11.290 -1.721 9.663 1.00 93.06 106 GLN A O 1
ATOM 853 N N . ILE A 1 107 ? -9.222 -2.599 9.492 1.00 93.88 107 ILE A N 1
ATOM 854 C CA . ILE A 1 107 ? -8.827 -2.203 10.850 1.00 93.88 107 ILE A CA 1
ATOM 855 C C . ILE A 1 107 ? -8.724 -0.682 10.986 1.00 93.88 107 ILE A C 1
ATOM 857 O O . ILE A 1 107 ? -9.086 -0.136 12.025 1.00 93.88 107 ILE A O 1
ATOM 861 N N . THR A 1 108 ? -8.307 0.022 9.932 1.00 92.88 108 THR A N 1
ATOM 862 C CA . THR A 1 108 ? -8.211 1.483 9.911 1.00 92.88 108 THR A CA 1
ATOM 863 C C . THR A 1 108 ? -9.586 2.151 9.914 1.00 92.88 108 THR A C 1
ATOM 865 O O . THR A 1 108 ? -9.789 3.147 10.607 1.00 92.88 108 THR A O 1
ATOM 868 N N . LEU A 1 109 ? -10.561 1.613 9.181 1.00 90.69 109 LEU A N 1
ATOM 869 C CA . LEU A 1 109 ? -11.939 2.105 9.235 1.00 90.69 109 LEU A CA 1
ATOM 870 C C . LEU A 1 109 ? -12.573 1.827 10.600 1.00 90.69 109 LEU A C 1
ATOM 872 O O . LEU A 1 109 ? -13.149 2.733 11.209 1.00 90.69 109 LEU A O 1
ATOM 876 N N . THR A 1 110 ? -12.392 0.607 11.107 1.00 90.19 110 THR A N 1
ATOM 877 C CA . THR A 1 110 ? -12.902 0.190 12.419 1.00 90.19 110 THR A CA 1
ATOM 878 C C . THR A 1 110 ? -12.315 1.058 13.537 1.00 90.19 110 THR A C 1
ATOM 880 O O . THR A 1 110 ? -13.049 1.528 14.405 1.00 90.19 110 THR A O 1
ATOM 883 N N . SER A 1 111 ? -11.015 1.366 13.485 1.00 90.31 111 SER A N 1
ATOM 884 C CA . SER A 1 111 ? -10.347 2.182 14.503 1.00 90.31 111 SER A CA 1
ATOM 885 C C . SER A 1 111 ? -10.815 3.640 14.530 1.00 90.31 111 SER A C 1
ATOM 887 O O . SER A 1 111 ? -10.827 4.272 15.588 1.00 90.31 111 SER A O 1
ATOM 889 N N . LYS A 1 112 ? -11.269 4.176 13.390 1.00 86.62 112 LYS A N 1
ATOM 890 C CA . LYS A 1 112 ? -11.863 5.518 13.282 1.00 86.62 112 LYS A CA 1
ATOM 891 C C . LYS A 1 112 ? -13.345 5.568 13.682 1.00 86.62 112 LYS A C 1
ATOM 893 O O . LYS A 1 112 ? -13.981 6.597 13.462 1.00 86.62 112 LYS A O 1
ATOM 898 N N . ASN A 1 113 ? -13.904 4.495 14.253 1.00 76.62 113 ASN A N 1
ATOM 899 C CA . ASN A 1 113 ? -15.346 4.332 14.487 1.00 76.62 113 ASN A CA 1
ATOM 900 C C . ASN A 1 113 ? -16.184 4.534 13.209 1.00 76.62 113 ASN A C 1
ATOM 902 O O . ASN A 1 113 ? -17.339 4.960 13.276 1.00 76.62 113 ASN A O 1
ATOM 906 N N . LYS A 1 114 ? -15.603 4.263 12.033 1.00 73.69 114 LYS A N 1
ATOM 907 C CA . LYS A 1 114 ? -16.360 4.167 10.783 1.00 73.69 114 LYS A CA 1
ATOM 908 C C . LYS A 1 114 ? -16.938 2.754 10.682 1.00 73.69 114 LYS A C 1
ATOM 910 O O . LYS A 1 114 ? -16.464 1.833 11.346 1.00 73.69 114 LYS A O 1
ATOM 915 N N . MET A 1 115 ? -17.981 2.588 9.870 1.00 75.00 115 MET A N 1
ATOM 916 C CA . MET A 1 115 ? -18.589 1.276 9.650 1.00 75.00 115 MET A CA 1
ATOM 917 C C . MET A 1 115 ? -17.520 0.300 9.146 1.00 75.00 115 MET A C 1
ATOM 919 O O . MET A 1 115 ? -16.858 0.576 8.144 1.00 75.00 115 MET A O 1
ATOM 923 N N . SER A 1 116 ? -17.333 -0.812 9.862 1.00 75.56 116 SER A N 1
ATOM 924 C CA . SER A 1 116 ? -16.429 -1.873 9.423 1.00 75.56 116 SER A CA 1
ATOM 925 C C . SER A 1 116 ? -16.939 -2.426 8.094 1.00 75.56 116 SER A C 1
ATOM 927 O O . SER A 1 116 ? -18.126 -2.736 7.961 1.00 75.56 116 SER A O 1
ATOM 929 N N . LEU A 1 117 ? -16.068 -2.486 7.088 1.00 81.88 117 LEU A N 1
ATOM 930 C CA . LEU A 1 117 ? -16.433 -3.028 5.784 1.00 81.88 117 LEU A CA 1
ATOM 931 C C . LEU A 1 117 ? -16.365 -4.558 5.840 1.00 81.88 117 LEU A C 1
ATOM 933 O O . LEU A 1 117 ? -15.315 -5.088 6.223 1.00 81.88 117 LEU A O 1
ATOM 937 N N . PRO A 1 118 ? -17.421 -5.283 5.422 1.00 85.06 118 PRO A N 1
ATOM 938 C CA . PRO A 1 118 ? -17.322 -6.728 5.257 1.00 85.06 118 PRO A CA 1
ATOM 939 C C . PRO A 1 118 ? -16.244 -7.051 4.217 1.00 85.06 118 PRO A C 1
ATOM 941 O O . PRO A 1 118 ? -15.993 -6.249 3.313 1.00 85.06 118 PRO A O 1
ATOM 944 N N . TRP A 1 119 ? -15.614 -8.223 4.330 1.00 84.19 119 TRP A N 1
ATOM 945 C CA . TRP A 1 119 ? -14.506 -8.620 3.452 1.00 84.19 119 TRP A CA 1
ATOM 946 C C . TRP A 1 119 ? -14.860 -8.480 1.966 1.00 84.19 119 TRP A C 1
ATOM 948 O O . TRP A 1 119 ? -14.126 -7.843 1.213 1.00 84.19 119 TRP A O 1
ATOM 958 N N . SER A 1 120 ? -16.051 -8.934 1.572 1.00 85.94 120 SER A N 1
ATOM 959 C CA . SER A 1 120 ? -16.572 -8.824 0.202 1.00 85.94 120 SER A CA 1
ATOM 960 C C . SER A 1 120 ? -16.741 -7.386 -0.306 1.00 85.94 120 SER A C 1
ATOM 962 O O . SER A 1 120 ? -16.674 -7.131 -1.506 1.00 85.94 120 SER A O 1
ATOM 964 N N . ALA A 1 121 ? -16.933 -6.401 0.579 1.00 86.06 121 ALA A N 1
ATOM 965 C CA . ALA A 1 121 ? -17.010 -4.999 0.170 1.00 86.06 121 ALA A CA 1
ATOM 966 C C . ALA A 1 121 ? -15.628 -4.397 -0.125 1.00 86.06 121 ALA A C 1
ATOM 968 O O . ALA A 1 121 ? -15.550 -3.387 -0.827 1.00 86.06 121 ALA A O 1
ATOM 969 N N . THR A 1 122 ? -14.541 -5.009 0.364 1.00 87.94 122 THR A N 1
ATOM 970 C CA . THR A 1 122 ? -13.175 -4.521 0.113 1.00 87.94 122 THR A CA 1
ATOM 971 C C . THR A 1 122 ? -12.752 -4.683 -1.348 1.00 87.94 122 THR A C 1
ATOM 973 O O . THR A 1 122 ? -11.906 -3.927 -1.819 1.00 87.94 122 THR A O 1
ATOM 976 N N . ASP A 1 123 ? -13.392 -5.577 -2.110 1.00 89.75 123 ASP A N 1
ATOM 977 C CA . ASP A 1 123 ? -13.129 -5.750 -3.545 1.00 89.75 123 ASP A CA 1
ATOM 978 C C . ASP A 1 123 ? -13.449 -4.498 -4.365 1.00 89.75 123 ASP A C 1
ATOM 980 O O . ASP A 1 123 ? -12.791 -4.214 -5.364 1.00 89.75 123 ASP A O 1
ATOM 984 N N . ARG A 1 124 ? -14.403 -3.679 -3.906 1.00 90.06 124 ARG A N 1
ATOM 985 C CA . ARG A 1 124 ? -14.750 -2.399 -4.549 1.00 90.06 124 ARG A CA 1
ATOM 986 C C . ARG A 1 124 ? -13.633 -1.359 -4.445 1.00 90.06 124 ARG A C 1
ATOM 988 O O . ARG A 1 124 ? -13.626 -0.389 -5.201 1.00 90.06 124 ARG A O 1
ATOM 995 N N . LEU A 1 125 ? -12.696 -1.560 -3.518 1.00 92.38 125 LEU A N 1
ATOM 996 C CA . LEU A 1 125 ? -11.529 -0.703 -3.320 1.00 92.38 125 LEU A CA 1
ATOM 997 C C . LEU A 1 125 ? -10.379 -1.067 -4.260 1.00 92.38 125 LEU A C 1
ATOM 999 O O . LEU A 1 125 ? -9.407 -0.318 -4.337 1.00 92.38 125 LEU A O 1
ATOM 1003 N N . LEU A 1 126 ? -10.470 -2.205 -4.956 1.00 94.94 126 LEU A N 1
ATOM 1004 C CA . LEU A 1 126 ? -9.432 -2.654 -5.868 1.00 94.94 126 LEU A CA 1
ATOM 1005 C C . LEU A 1 126 ? -9.505 -1.910 -7.206 1.00 94.94 126 LEU A C 1
ATOM 1007 O O . LEU A 1 126 ? -10.560 -1.571 -7.756 1.00 94.94 126 LEU A O 1
ATOM 1011 N N . MET A 1 127 ? -8.328 -1.667 -7.755 1.00 95.31 127 MET A N 1
ATOM 1012 C CA . MET A 1 127 ? -8.116 -1.127 -9.084 1.00 95.31 127 MET A CA 1
ATOM 1013 C C . MET A 1 127 ? -6.940 -1.862 -9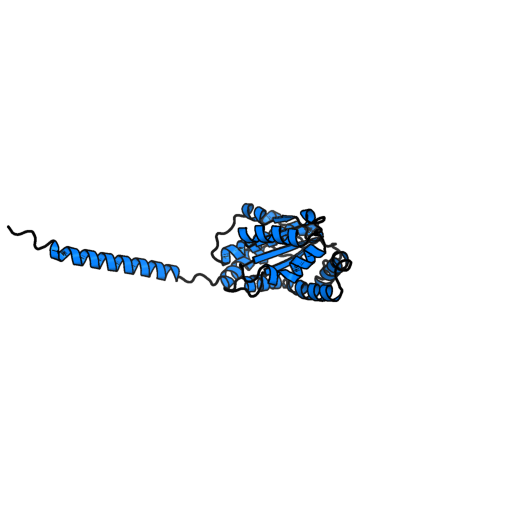.717 1.00 95.31 127 MET A C 1
ATOM 1015 O O . MET A 1 127 ? -5.923 -2.076 -9.063 1.00 95.31 127 MET A O 1
ATOM 1019 N N . LYS A 1 128 ? -7.072 -2.255 -10.983 1.00 95.88 128 LYS A N 1
ATOM 1020 C CA . LYS A 1 128 ? -5.965 -2.844 -11.742 1.00 95.88 128 LYS A CA 1
ATOM 1021 C C . LYS A 1 128 ? -5.196 -1.745 -12.464 1.00 95.88 128 LYS A C 1
ATOM 1023 O O . LYS A 1 128 ? -5.790 -0.987 -13.228 1.00 95.88 128 LYS A O 1
ATOM 1028 N N . GLY A 1 129 ? -3.896 -1.663 -12.218 1.00 94.81 129 GLY A N 1
ATOM 1029 C CA . GLY A 1 129 ? -2.981 -0.714 -12.841 1.00 94.81 129 GLY A CA 1
ATOM 1030 C C . GLY A 1 129 ? -2.786 -0.979 -14.333 1.00 94.81 129 GLY A C 1
ATOM 1031 O O . GLY A 1 129 ? -2.674 -0.035 -15.109 1.00 94.81 129 GLY A O 1
ATOM 1032 N N . SER A 1 130 ? -2.874 -2.239 -14.765 1.00 94.81 130 SER A N 1
ATOM 1033 C CA . SER A 1 130 ? -2.813 -2.627 -16.182 1.00 94.81 130 SER A CA 1
ATOM 1034 C C . SER A 1 130 ? -3.852 -1.934 -17.069 1.00 94.81 130 SER A C 1
ATOM 1036 O O . SER A 1 130 ? -3.567 -1.652 -18.231 1.00 94.81 130 SER A O 1
ATOM 1038 N N . ALA A 1 131 ? -5.014 -1.552 -16.524 1.00 92.88 131 ALA A N 1
ATOM 1039 C CA . ALA A 1 131 ? -6.019 -0.766 -17.247 1.00 92.88 131 ALA A CA 1
ATOM 1040 C C . ALA A 1 131 ? -5.516 0.634 -17.665 1.00 92.88 131 ALA A C 1
ATOM 1042 O O . ALA A 1 131 ? -6.110 1.274 -18.531 1.00 92.88 131 ALA A O 1
ATOM 1043 N N . PHE A 1 132 ? -4.416 1.102 -17.069 1.00 93.12 132 PHE A N 1
ATOM 1044 C CA . PHE A 1 132 ? -3.804 2.410 -17.296 1.00 93.12 132 PHE A CA 1
ATOM 1045 C C . PHE A 1 132 ? -2.435 2.324 -17.981 1.00 93.12 132 PHE A C 1
ATOM 1047 O O . PHE A 1 132 ? -1.733 3.331 -18.055 1.00 93.12 132 PHE A O 1
ATOM 1054 N N . ALA A 1 133 ? -2.054 1.156 -18.511 1.00 90.25 133 ALA A N 1
ATOM 1055 C CA . ALA A 1 133 ? -0.778 0.970 -19.206 1.00 90.25 133 ALA A CA 1
ATOM 1056 C C . ALA A 1 133 ? -0.650 1.866 -20.452 1.00 90.25 133 ALA A C 1
ATOM 1058 O O . ALA A 1 133 ? 0.392 2.475 -20.681 1.00 90.25 133 ALA A O 1
ATOM 1059 N N . ASN A 1 134 ? -1.742 1.999 -21.213 1.00 86.19 134 ASN A N 1
ATOM 1060 C CA . ASN A 1 134 ? -1.788 2.755 -22.471 1.00 86.19 134 ASN A CA 1
ATOM 1061 C C . ASN A 1 134 ? -2.317 4.189 -22.304 1.00 86.19 134 ASN A C 1
ATOM 1063 O O . ASN A 1 134 ? -2.489 4.906 -23.290 1.00 86.19 134 ASN A O 1
ATOM 1067 N N . ILE A 1 135 ? -2.632 4.613 -21.075 1.00 81.50 135 ILE A N 1
ATOM 1068 C CA . ILE A 1 135 ? -3.146 5.961 -20.823 1.00 81.50 135 ILE A CA 1
ATOM 1069 C C . ILE A 1 135 ? -1.959 6.917 -20.775 1.00 81.50 135 ILE A C 1
ATOM 1071 O O . ILE A 1 135 ? -1.279 7.054 -19.760 1.00 81.50 135 ILE A O 1
ATOM 1075 N N . THR A 1 136 ? -1.737 7.587 -21.902 1.00 73.62 136 THR A N 1
ATOM 1076 C CA . THR A 1 136 ? -0.651 8.555 -22.081 1.00 73.62 136 THR A CA 1
ATOM 1077 C C . THR A 1 136 ? -0.915 9.888 -21.390 1.00 73.62 136 THR A C 1
ATOM 1079 O O . THR A 1 136 ? 0.035 10.618 -21.150 1.00 73.62 136 THR A O 1
ATOM 1082 N N . SER A 1 137 ? -2.173 10.209 -21.050 1.00 87.88 137 SER A N 1
ATOM 1083 C CA . SER A 1 137 ? -2.538 11.418 -20.297 1.00 87.88 137 SER A CA 1
ATOM 1084 C C . SER A 1 137 ? -2.554 11.143 -18.785 1.00 87.88 137 SER A C 1
ATOM 1086 O O . SER A 1 137 ? -3.503 10.514 -18.297 1.00 87.88 137 SER A O 1
ATOM 1088 N N . PRO A 1 138 ? -1.570 11.647 -18.010 1.00 86.50 138 PRO A N 1
ATOM 1089 C CA . PRO A 1 138 ? -1.523 11.455 -16.558 1.00 86.50 138 PRO A CA 1
ATOM 1090 C C . PRO A 1 138 ? -2.717 12.088 -15.834 1.00 86.50 138 PRO A C 1
ATOM 1092 O O . PRO A 1 138 ? -3.161 11.592 -14.800 1.00 86.50 138 PRO A O 1
ATOM 1095 N N . TRP A 1 139 ? -3.290 13.149 -16.407 1.00 88.75 139 TRP A N 1
ATOM 1096 C CA . TRP A 1 139 ? -4.456 13.834 -15.850 1.00 88.75 139 TRP A CA 1
ATOM 1097 C C . TRP A 1 139 ? -5.713 12.973 -15.881 1.00 88.75 139 TRP A C 1
ATOM 1099 O O . TRP A 1 139 ? -6.428 12.909 -14.886 1.00 88.75 139 TRP A O 1
ATOM 1109 N N . ARG A 1 140 ? -5.936 12.226 -16.969 1.00 89.75 140 ARG A N 1
ATOM 1110 C CA . ARG A 1 140 ? -7.066 11.290 -17.046 1.00 89.75 140 ARG A CA 1
ATOM 1111 C C . ARG A 1 140 ? -6.944 10.182 -16.001 1.00 89.75 140 ARG A C 1
ATOM 1113 O O . ARG A 1 140 ? -7.937 9.774 -15.410 1.00 89.75 140 ARG A O 1
ATOM 1120 N N . PHE A 1 141 ? -5.727 9.699 -15.754 1.00 90.25 141 PHE A N 1
ATOM 1121 C CA . PHE A 1 141 ? -5.469 8.748 -14.674 1.00 90.25 141 PHE A CA 1
ATOM 1122 C C . PHE A 1 14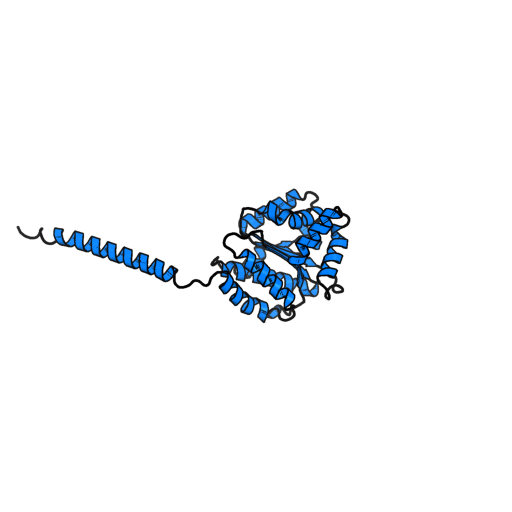1 ? -5.792 9.348 -13.298 1.00 90.25 141 PHE A C 1
ATOM 1124 O O . PHE A 1 141 ? -6.489 8.716 -12.500 1.00 90.25 141 PHE A O 1
ATOM 1131 N N . TYR A 1 142 ? -5.349 10.583 -13.045 1.00 89.81 142 TYR A N 1
ATOM 1132 C CA . TYR A 1 142 ? -5.660 11.299 -11.810 1.00 89.81 142 TYR A CA 1
ATOM 1133 C C . TYR A 1 142 ? -7.169 11.479 -11.593 1.00 89.81 142 TYR A C 1
ATOM 1135 O O . TYR A 1 142 ? -7.648 11.206 -10.495 1.00 89.81 142 TYR A O 1
ATOM 1143 N N . GLU A 1 143 ? -7.926 11.880 -12.615 1.00 89.81 143 GLU A N 1
ATOM 1144 C CA . GLU A 1 143 ? -9.380 12.074 -12.518 1.00 89.81 143 GLU A CA 1
ATOM 1145 C C . GLU A 1 143 ? -10.103 10.800 -12.066 1.00 89.81 143 GLU A C 1
ATOM 1147 O O . GLU A 1 143 ? -10.903 10.842 -11.128 1.00 89.81 143 GLU A O 1
ATOM 1152 N N . VAL A 1 144 ? -9.755 9.649 -12.652 1.00 90.62 144 VAL A N 1
ATOM 1153 C CA . VAL A 1 144 ? -10.351 8.355 -12.281 1.00 90.62 144 VAL A CA 1
ATOM 1154 C C . VAL A 1 144 ? -10.006 7.979 -10.835 1.00 90.62 144 VAL A C 1
ATOM 1156 O O . VAL A 1 144 ? -10.858 7.492 -10.085 1.00 90.62 144 VAL A O 1
ATOM 1159 N N . ILE A 1 145 ? -8.759 8.206 -10.412 1.00 90.19 145 ILE A N 1
ATOM 1160 C CA . ILE A 1 145 ? -8.342 7.964 -9.025 1.00 90.19 145 ILE A CA 1
ATOM 1161 C C . ILE A 1 145 ? -9.099 8.884 -8.064 1.00 90.19 145 ILE A C 1
ATOM 1163 O O . ILE A 1 145 ? -9.604 8.424 -7.036 1.00 90.19 145 ILE A O 1
ATOM 1167 N N . LYS A 1 146 ? -9.211 10.171 -8.402 1.00 88.69 146 LYS A N 1
ATOM 1168 C CA . LYS A 1 146 ? -9.906 11.179 -7.602 1.00 88.69 146 LYS A CA 1
ATOM 1169 C C . LYS A 1 146 ? -11.371 10.806 -7.390 1.00 88.69 146 LYS A C 1
ATOM 1171 O O . LYS A 1 146 ? -11.849 10.883 -6.261 1.00 88.69 146 LYS A O 1
ATOM 1176 N N . GLU A 1 147 ? -12.064 10.351 -8.431 1.00 88.56 147 GLU A N 1
ATOM 1177 C CA . GLU A 1 147 ? -13.456 9.897 -8.346 1.00 88.56 147 GLU A CA 1
ATOM 1178 C C . GLU A 1 147 ? -13.613 8.685 -7.407 1.00 88.56 147 GLU A C 1
ATOM 1180 O O . GLU A 1 147 ? -14.461 8.680 -6.504 1.00 88.56 147 GLU A O 1
ATOM 1185 N N . LYS A 1 148 ? -12.732 7.682 -7.535 1.00 88.06 148 LYS A N 1
ATOM 1186 C CA . LYS A 1 148 ? -12.738 6.511 -6.642 1.00 88.06 148 LYS A CA 1
ATOM 1187 C C . LYS A 1 148 ? -12.481 6.884 -5.183 1.00 88.06 148 LYS A C 1
ATOM 1189 O O . LYS A 1 148 ? -13.176 6.396 -4.286 1.00 88.06 148 LYS A O 1
ATOM 1194 N N . ILE A 1 149 ? -11.500 7.750 -4.936 1.00 87.75 149 ILE A N 1
ATOM 1195 C CA . ILE A 1 149 ? -11.148 8.218 -3.590 1.00 87.75 149 ILE A CA 1
ATOM 1196 C C . ILE A 1 149 ? -12.264 9.076 -3.003 1.00 87.75 149 ILE A C 1
ATOM 1198 O O . ILE A 1 149 ? -12.555 8.959 -1.812 1.00 87.75 149 ILE A O 1
ATOM 1202 N N . ALA A 1 150 ? -12.924 9.903 -3.818 1.00 84.69 150 ALA A N 1
ATOM 1203 C CA . ALA A 1 150 ? -14.038 10.721 -3.364 1.00 84.69 150 ALA A CA 1
ATOM 1204 C C . ALA A 1 150 ? -15.173 9.872 -2.778 1.00 84.69 150 ALA A C 1
ATOM 1206 O O . ALA A 1 150 ? -15.809 10.323 -1.825 1.00 84.69 150 ALA A O 1
ATOM 1207 N N . THR A 1 151 ? -15.353 8.657 -3.303 1.00 82.25 151 THR A N 1
ATOM 1208 C CA . THR A 1 151 ? -16.358 7.686 -2.858 1.00 82.25 151 THR A CA 1
ATOM 1209 C C . THR A 1 151 ? -15.902 6.886 -1.634 1.00 82.25 151 THR A C 1
ATOM 1211 O O . THR A 1 151 ? -16.657 6.751 -0.675 1.00 82.25 151 THR A O 1
ATOM 1214 N N . ASN A 1 152 ? -14.671 6.358 -1.639 1.00 79.69 152 ASN A N 1
ATOM 1215 C CA . ASN A 1 152 ? -14.268 5.320 -0.681 1.00 79.69 152 ASN A CA 1
ATOM 1216 C C . ASN A 1 152 ? -13.185 5.738 0.326 1.00 79.69 152 ASN A C 1
ATOM 1218 O O . ASN A 1 152 ? -12.943 5.011 1.290 1.00 79.69 152 ASN A O 1
ATOM 1222 N N . SER A 1 153 ? -12.512 6.882 0.144 1.00 88.12 153 SER A N 1
ATOM 1223 C CA . SER A 1 153 ? -11.323 7.350 0.897 1.00 88.12 153 SER A CA 1
ATOM 1224 C C . SER A 1 153 ? -10.107 6.403 0.916 1.00 88.12 153 SER A C 1
ATOM 1226 O O . SER A 1 153 ? -9.009 6.825 1.254 1.00 88.12 153 SER A O 1
ATOM 1228 N N . HIS A 1 154 ? -10.275 5.144 0.516 1.00 92.50 154 HIS A N 1
ATOM 1229 C CA . HIS A 1 154 ? -9.243 4.120 0.430 1.00 92.50 154 HIS A CA 1
ATOM 1230 C C . HIS A 1 154 ? -9.209 3.575 -0.997 1.00 92.50 154 HIS A C 1
ATOM 1232 O O . HIS A 1 154 ? -10.261 3.391 -1.615 1.00 92.50 154 HIS A O 1
ATOM 1238 N N . LEU A 1 155 ? -8.014 3.296 -1.508 1.00 94.88 155 LEU A N 1
ATOM 1239 C CA . LEU A 1 155 ? -7.813 2.707 -2.828 1.00 94.88 155 LEU A CA 1
ATOM 1240 C C . LEU A 1 155 ? -6.628 1.742 -2.787 1.00 94.88 155 LEU A C 1
ATOM 1242 O O . LEU A 1 155 ? -5.548 2.089 -2.307 1.00 94.88 155 LEU A O 1
ATOM 1246 N N . ILE A 1 156 ? -6.835 0.537 -3.313 1.00 97.25 156 ILE A N 1
ATOM 1247 C CA . ILE A 1 156 ? -5.796 -0.479 -3.475 1.00 97.25 156 ILE A CA 1
ATOM 1248 C C . ILE A 1 156 ? -5.549 -0.642 -4.974 1.00 97.25 156 ILE A C 1
ATOM 1250 O O . ILE A 1 156 ? -6.433 -1.075 -5.715 1.00 97.25 156 ILE A O 1
ATOM 1254 N N . ILE A 1 157 ? -4.349 -0.294 -5.430 1.00 97.25 157 ILE A N 1
ATOM 1255 C CA . ILE A 1 157 ? -3.950 -0.412 -6.831 1.00 97.25 157 ILE A CA 1
ATOM 1256 C C . ILE A 1 157 ? -3.058 -1.642 -6.980 1.00 97.25 157 ILE A C 1
ATOM 1258 O O . ILE A 1 157 ? -1.921 -1.663 -6.521 1.00 97.25 157 ILE A O 1
ATOM 1262 N N . THR A 1 158 ? -3.601 -2.672 -7.615 1.00 97.38 158 THR A N 1
ATOM 1263 C CA . THR A 1 158 ? -2.885 -3.889 -8.025 1.00 97.38 158 THR A CA 1
ATOM 1264 C C . THR A 1 158 ? -2.160 -3.668 -9.344 1.00 97.38 158 THR A C 1
ATOM 1266 O O . THR A 1 158 ? -2.601 -2.832 -10.126 1.00 97.38 158 THR A O 1
ATOM 1269 N N . GLU A 1 159 ? -1.094 -4.424 -9.619 1.00 96.00 159 GLU A N 1
ATOM 1270 C CA . GLU A 1 159 ? -0.328 -4.318 -10.876 1.00 96.00 159 GLU A CA 1
ATOM 1271 C C . GLU A 1 159 ? 0.165 -2.881 -11.126 1.00 96.00 159 GLU A C 1
ATOM 1273 O O . GLU A 1 159 ? 0.071 -2.347 -12.235 1.00 96.00 159 GLU A O 1
ATOM 1278 N N . PHE A 1 160 ? 0.613 -2.197 -10.068 1.00 95.94 160 PHE A N 1
ATOM 1279 C CA . PHE A 1 160 ? 1.027 -0.797 -10.161 1.00 95.94 160 PHE A CA 1
ATOM 1280 C C . PHE A 1 160 ? 2.236 -0.629 -11.088 1.00 95.94 160 PHE A C 1
ATOM 1282 O O . PHE A 1 160 ? 2.354 0.385 -11.774 1.00 95.94 160 PHE A O 1
ATOM 1289 N N . GLU A 1 161 ? 3.094 -1.648 -11.178 1.00 93.50 161 GLU A N 1
ATOM 1290 C CA . GLU A 1 161 ? 4.189 -1.697 -12.136 1.00 93.50 161 GLU A CA 1
ATOM 1291 C C . GLU A 1 161 ? 3.720 -1.544 -13.581 1.00 93.50 161 GLU A C 1
ATOM 1293 O O . GLU A 1 161 ? 4.482 -1.016 -14.381 1.00 93.50 161 GLU A O 1
ATOM 1298 N N . MET A 1 162 ? 2.488 -1.937 -13.919 1.00 94.31 162 MET A N 1
ATOM 1299 C CA . MET A 1 162 ? 1.957 -1.901 -15.285 1.00 94.31 162 MET A CA 1
ATOM 1300 C C . MET A 1 162 ? 1.426 -0.526 -15.710 1.00 94.31 162 MET A C 1
ATOM 1302 O O . MET A 1 162 ? 1.156 -0.329 -16.892 1.00 94.31 162 MET A O 1
ATOM 1306 N N . ILE A 1 163 ? 1.288 0.428 -14.786 1.00 93.69 163 ILE A N 1
ATOM 1307 C CA . ILE A 1 163 ? 0.797 1.779 -15.088 1.00 93.69 163 ILE A CA 1
ATOM 1308 C C . ILE A 1 163 ? 1.809 2.533 -15.954 1.00 93.69 163 ILE A C 1
ATOM 1310 O O . ILE A 1 163 ? 3.020 2.358 -15.810 1.00 93.69 163 ILE A O 1
ATOM 1314 N N . HIS A 1 164 ? 1.309 3.409 -16.831 1.00 91.50 164 HIS A N 1
ATOM 1315 C CA . HIS A 1 164 ? 2.162 4.306 -17.600 1.00 91.50 164 HIS A CA 1
ATOM 1316 C C . HIS A 1 164 ? 3.120 5.100 -16.675 1.00 91.50 164 HIS A C 1
ATOM 1318 O O . HIS A 1 164 ? 2.651 5.727 -15.719 1.00 91.50 164 HIS A O 1
ATOM 1324 N N . PRO A 1 165 ? 4.439 5.134 -16.941 1.00 88.75 165 PRO A N 1
ATOM 1325 C CA . PRO A 1 165 ? 5.438 5.696 -16.023 1.00 88.75 165 PRO A CA 1
ATOM 1326 C C . PRO A 1 165 ? 5.171 7.134 -15.564 1.00 88.75 165 PRO A C 1
ATOM 1328 O O . PRO A 1 165 ? 5.306 7.429 -14.378 1.00 88.75 165 PRO A O 1
ATOM 1331 N N . HIS A 1 166 ? 4.720 8.020 -16.460 1.00 87.00 166 HIS A N 1
ATOM 1332 C CA . HIS A 1 166 ? 4.363 9.400 -16.090 1.00 87.00 166 HIS A CA 1
ATOM 1333 C C . HIS A 1 166 ? 3.167 9.469 -15.137 1.00 87.00 166 HIS A C 1
ATOM 1335 O O . HIS A 1 166 ? 3.153 10.287 -14.222 1.00 87.00 166 HIS A O 1
ATOM 1341 N N . SER A 1 167 ? 2.186 8.587 -15.312 1.00 90.62 167 SER A N 1
ATOM 1342 C CA . SER A 1 167 ? 1.004 8.492 -14.451 1.00 90.62 167 SER A CA 1
ATOM 1343 C C . SER A 1 167 ? 1.371 7.936 -13.073 1.00 90.62 167 SER A C 1
ATOM 1345 O O . SER A 1 167 ? 0.928 8.459 -12.050 1.00 90.62 167 SER A O 1
ATOM 1347 N N . ALA A 1 168 ? 2.238 6.919 -13.031 1.00 90.31 168 ALA A N 1
ATOM 1348 C CA . ALA A 1 168 ? 2.771 6.370 -11.788 1.00 90.31 168 ALA A CA 1
ATOM 1349 C C . ALA A 1 168 ? 3.582 7.420 -11.009 1.00 90.31 168 ALA A C 1
ATOM 1351 O O . ALA A 1 168 ? 3.356 7.611 -9.812 1.00 90.31 168 ALA A O 1
ATOM 1352 N N . ALA A 1 169 ? 4.475 8.139 -11.697 1.00 86.56 169 ALA A N 1
ATOM 1353 C CA . ALA A 1 169 ? 5.270 9.216 -11.118 1.00 86.56 169 ALA A CA 1
ATOM 1354 C C . ALA A 1 169 ? 4.392 10.351 -10.582 1.00 86.56 169 ALA A C 1
ATOM 1356 O O . ALA A 1 169 ? 4.597 10.783 -9.450 1.00 86.56 169 ALA A O 1
ATOM 1357 N N . LEU A 1 170 ? 3.369 10.767 -11.344 1.00 87.12 170 LEU A N 1
ATOM 1358 C CA . LEU A 1 170 ? 2.402 11.775 -10.909 1.00 87.12 170 LEU A CA 1
ATOM 1359 C C . LEU A 1 170 ? 1.749 11.376 -9.582 1.00 87.12 170 LEU A C 1
ATOM 1361 O O . LEU A 1 170 ? 1.726 12.177 -8.653 1.00 87.12 170 LEU A O 1
ATOM 1365 N N . LEU A 1 171 ? 1.249 10.141 -9.464 1.00 88.75 171 LEU A N 1
ATOM 1366 C CA . LEU A 1 171 ? 0.599 9.694 -8.230 1.00 88.75 171 LEU A CA 1
ATOM 1367 C C . LEU A 1 171 ? 1.564 9.667 -7.046 1.00 88.75 171 LEU A C 1
ATOM 1369 O O . LEU A 1 171 ? 1.181 10.049 -5.946 1.00 88.75 171 LEU A O 1
ATOM 1373 N N . ILE A 1 172 ? 2.800 9.212 -7.250 1.00 87.00 172 ILE A N 1
ATOM 1374 C CA . ILE A 1 172 ? 3.783 9.107 -6.168 1.00 87.00 172 ILE A CA 1
ATOM 1375 C C . ILE A 1 172 ? 4.217 10.497 -5.702 1.00 87.00 172 ILE A C 1
ATOM 1377 O O . ILE A 1 172 ? 4.158 10.785 -4.504 1.00 87.00 172 ILE A O 1
ATOM 1381 N N . PHE A 1 173 ? 4.619 11.343 -6.649 1.00 79.88 173 PHE A N 1
ATOM 1382 C CA . PHE A 1 173 ? 5.195 12.654 -6.384 1.00 79.88 173 PHE A CA 1
ATOM 1383 C C . PHE A 1 173 ? 4.143 13.651 -5.902 1.00 79.88 173 PHE A C 1
ATOM 1385 O O . PHE A 1 173 ? 4.321 14.264 -4.858 1.00 79.88 173 PHE A O 1
ATOM 1392 N N . MET A 1 174 ? 3.012 13.735 -6.605 1.00 77.31 174 MET A N 1
ATOM 1393 C CA . MET A 1 174 ? 1.987 14.747 -6.350 1.00 77.31 174 MET A CA 1
ATOM 1394 C C . MET A 1 174 ? 0.885 14.262 -5.404 1.00 77.31 174 MET A C 1
ATOM 1396 O O . MET A 1 174 ? -0.111 14.955 -5.228 1.00 77.31 174 MET A O 1
ATOM 1400 N N . SER A 1 175 ? 0.994 13.065 -4.807 1.00 81.31 175 SER A N 1
ATOM 1401 C CA . SER A 1 175 ? -0.039 12.525 -3.899 1.00 81.31 175 SER A CA 1
ATOM 1402 C C . SER A 1 175 ? -0.485 13.544 -2.849 1.00 81.31 175 SER A C 1
ATOM 1404 O O . SER A 1 175 ? -1.680 13.699 -2.601 1.00 81.31 175 SER A O 1
ATOM 1406 N N . LYS A 1 176 ? 0.461 14.267 -2.249 1.00 79.81 176 LYS A N 1
ATOM 1407 C CA . LYS A 1 176 ? 0.166 15.275 -1.237 1.00 79.81 176 LYS A CA 1
ATOM 1408 C C . LYS A 1 176 ? -0.635 16.433 -1.825 1.00 79.81 176 LYS A C 1
ATOM 1410 O O . LYS A 1 176 ? -1.690 16.754 -1.302 1.00 79.81 176 LYS A O 1
ATOM 1415 N N . GLU A 1 177 ? -0.181 17.024 -2.917 1.00 78.94 177 GLU A N 1
ATOM 1416 C CA . GLU A 1 177 ? -0.793 18.176 -3.580 1.00 78.94 177 GLU A CA 1
ATOM 1417 C C . GLU A 1 177 ? -2.169 17.827 -4.163 1.00 78.94 177 GLU A C 1
ATOM 1419 O O . GLU A 1 177 ? -3.103 18.620 -4.090 1.00 78.94 177 GLU A O 1
ATOM 1424 N N . LEU A 1 178 ? -2.306 16.619 -4.709 1.00 76.56 178 LEU A N 1
ATOM 1425 C CA . LEU A 1 178 ? -3.506 16.142 -5.392 1.00 76.56 178 LEU A CA 1
ATOM 1426 C C . LEU A 1 178 ? -4.658 15.803 -4.442 1.00 76.56 178 LEU A C 1
ATOM 1428 O O . LEU A 1 178 ? -5.815 15.808 -4.876 1.00 76.56 178 LEU A O 1
ATOM 1432 N N . PHE A 1 179 ? -4.343 15.483 -3.184 1.00 76.38 179 PHE A N 1
ATOM 1433 C CA . PHE A 1 179 ? -5.308 15.050 -2.170 1.00 76.38 179 PHE A CA 1
ATOM 1434 C C . PHE A 1 179 ? -5.294 15.927 -0.905 1.00 76.38 179 PHE A C 1
ATOM 1436 O O . PHE A 1 179 ? -5.911 15.576 0.094 1.00 76.38 179 PHE A O 1
ATOM 1443 N N . PHE A 1 180 ? -4.628 17.084 -0.925 1.00 65.62 180 PHE A N 1
ATOM 1444 C CA . PHE A 1 180 ? -4.682 18.087 0.145 1.00 65.62 180 PHE A CA 1
ATOM 1445 C C . PHE A 1 180 ? -5.601 19.254 -0.256 1.00 65.62 180 PHE A C 1
ATOM 1447 O O . PHE A 1 180 ? -5.605 19.640 -1.422 1.00 65.62 180 PHE A O 1
ATOM 1454 N N . PRO A 1 181 ? -6.380 19.866 0.662 1.00 58.94 181 PRO A N 1
ATOM 1455 C CA . PRO A 1 181 ? -6.575 19.538 2.083 1.00 58.94 181 PRO A CA 1
ATOM 1456 C C . PRO A 1 181 ? -7.670 18.479 2.318 1.00 58.94 181 PRO A C 1
ATOM 1458 O O . PRO A 1 181 ? -8.084 18.238 3.455 1.00 58.94 181 PRO A O 1
ATOM 1461 N N . GLU A 1 182 ? -8.201 17.899 1.244 1.00 54.84 182 GLU A N 1
ATOM 1462 C CA . GLU A 1 182 ? -9.405 17.085 1.281 1.00 54.84 182 GLU A CA 1
ATOM 1463 C C . GLU A 1 182 ? -9.124 15.607 1.577 1.00 54.84 182 GLU A C 1
ATOM 1465 O O . GLU A 1 182 ? -8.636 14.863 0.736 1.00 54.84 182 GLU A O 1
ATOM 1470 N N . LYS A 1 183 ? -9.656 15.162 2.722 1.00 61.94 183 LYS A N 1
ATOM 1471 C CA . LYS A 1 183 ? -9.956 13.764 3.073 1.00 61.94 183 LYS A CA 1
ATOM 1472 C C . LYS A 1 183 ? -8.770 12.950 3.597 1.00 61.94 183 LYS A C 1
ATOM 1474 O O . LYS A 1 183 ? -7.612 13.088 3.230 1.00 61.94 183 LYS A O 1
ATOM 1479 N N . GLU A 1 184 ? -9.114 12.061 4.519 1.00 80.00 184 GLU A N 1
ATOM 1480 C CA . GLU A 1 184 ? -8.240 11.012 5.033 1.00 80.00 184 GLU A CA 1
ATOM 1481 C C . GLU A 1 184 ? -8.058 9.954 3.935 1.00 80.00 184 GLU A C 1
ATOM 1483 O O . GLU A 1 184 ? -8.800 8.973 3.894 1.00 80.00 184 GLU A O 1
ATOM 1488 N N . VAL A 1 185 ? -7.151 10.207 2.992 1.00 89.50 185 VAL A N 1
ATOM 1489 C CA . VAL A 1 185 ? -6.933 9.349 1.822 1.00 89.50 185 VAL A CA 1
ATOM 1490 C C . VAL A 1 185 ? -5.859 8.310 2.113 1.00 89.50 185 VAL A C 1
ATOM 1492 O O . VAL A 1 185 ? -4.747 8.673 2.499 1.00 89.50 185 VAL A O 1
ATOM 1495 N N . HIS A 1 186 ? -6.172 7.030 1.900 1.00 92.69 186 HIS A N 1
ATOM 1496 C CA . HIS A 1 186 ? -5.222 5.925 2.038 1.00 92.69 186 HIS A CA 1
ATOM 1497 C C . HIS A 1 186 ? -5.042 5.177 0.711 1.00 92.69 186 HIS A C 1
ATOM 1499 O O . HIS A 1 186 ? -5.997 4.657 0.131 1.00 92.69 186 HIS A O 1
ATOM 1505 N N . LEU A 1 187 ? -3.799 5.111 0.247 1.00 94.75 187 LEU A N 1
ATOM 1506 C CA . LEU A 1 187 ? -3.378 4.494 -1.001 1.00 94.75 187 LEU A CA 1
ATOM 1507 C C . LEU A 1 187 ? -2.440 3.325 -0.710 1.00 94.75 187 LEU A C 1
ATOM 1509 O O . LEU A 1 187 ? -1.414 3.488 -0.046 1.00 94.75 187 LEU A O 1
ATOM 1513 N N . TYR A 1 188 ? -2.774 2.163 -1.259 1.00 97.19 188 TYR A N 1
ATOM 1514 C CA . TYR A 1 188 ? -1.949 0.961 -1.190 1.00 97.19 188 TYR A CA 1
ATOM 1515 C C . TYR A 1 188 ? -1.577 0.558 -2.615 1.00 97.19 188 TYR A C 1
ATOM 1517 O O . TYR A 1 188 ? -2.448 0.185 -3.400 1.00 97.19 188 TYR A O 1
ATOM 1525 N N . LEU A 1 189 ? -0.299 0.672 -2.967 1.00 97.38 189 LEU A N 1
ATOM 1526 C CA . LEU A 1 189 ? 0.216 0.335 -4.292 1.00 97.38 189 LEU A CA 1
ATOM 1527 C C . LEU A 1 189 ? 0.893 -1.027 -4.225 1.00 97.38 189 LEU A C 1
ATOM 1529 O O . LEU A 1 189 ? 1.838 -1.197 -3.463 1.00 97.38 189 LEU A O 1
ATOM 1533 N N . ILE A 1 190 ? 0.428 -1.989 -5.009 1.00 97.75 190 ILE A N 1
ATOM 1534 C CA . ILE A 1 190 ? 0.987 -3.339 -5.048 1.00 97.75 190 ILE A CA 1
ATOM 1535 C C . ILE A 1 190 ? 1.783 -3.470 -6.337 1.00 97.75 190 ILE A C 1
ATOM 1537 O O . ILE A 1 190 ? 1.226 -3.350 -7.430 1.00 97.75 190 ILE A O 1
ATOM 1541 N N . VAL A 1 191 ? 3.083 -3.684 -6.173 1.00 96.25 191 VAL A N 1
ATOM 1542 C CA . VAL A 1 191 ? 4.082 -3.735 -7.235 1.00 96.25 191 VAL A CA 1
ATOM 1543 C C . VAL A 1 191 ? 4.652 -5.140 -7.282 1.00 96.25 191 VAL A C 1
ATOM 1545 O O . VAL A 1 191 ? 5.229 -5.619 -6.301 1.00 96.25 191 VAL A O 1
ATOM 1548 N N . GLU A 1 192 ? 4.516 -5.779 -8.435 1.00 94.69 192 GLU A N 1
ATOM 1549 C CA . GLU A 1 192 ? 5.147 -7.065 -8.687 1.00 94.69 192 GLU A CA 1
ATOM 1550 C C . GLU A 1 192 ? 6.653 -6.887 -8.939 1.00 94.69 192 GLU A C 1
ATOM 1552 O O . GLU A 1 192 ? 7.069 -6.050 -9.745 1.00 94.69 192 GLU A O 1
ATOM 1557 N N . ILE A 1 193 ? 7.480 -7.654 -8.226 1.00 92.81 193 ILE A N 1
ATOM 1558 C CA . ILE A 1 193 ? 8.943 -7.634 -8.360 1.00 92.81 193 ILE A CA 1
ATOM 1559 C C . ILE A 1 193 ? 9.507 -9.041 -8.605 1.00 92.81 193 ILE A C 1
ATOM 1561 O O . ILE A 1 193 ? 8.937 -10.022 -8.140 1.00 92.81 193 ILE A O 1
ATOM 1565 N N . PRO A 1 194 ? 10.669 -9.179 -9.262 1.00 88.25 194 PRO A N 1
ATOM 1566 C CA . PRO A 1 194 ? 11.355 -10.466 -9.347 1.00 88.25 194 PRO A CA 1
ATOM 1567 C C . PRO A 1 194 ? 11.763 -11.009 -7.963 1.00 88.25 194 PRO A C 1
ATOM 1569 O O . PRO A 1 194 ? 12.319 -10.265 -7.146 1.00 88.25 194 PRO A O 1
ATOM 1572 N N . SER A 1 195 ? 11.594 -12.317 -7.719 1.00 83.12 195 SER A N 1
ATOM 1573 C CA . SER A 1 195 ? 11.904 -12.959 -6.423 1.00 83.12 195 SER A CA 1
ATOM 1574 C C . SER A 1 195 ? 13.374 -12.820 -5.992 1.00 83.12 195 SER A C 1
ATOM 1576 O O . SER A 1 195 ? 13.680 -12.830 -4.801 1.00 83.12 195 SER A O 1
ATOM 1578 N N . ILE A 1 196 ? 14.297 -12.588 -6.933 1.00 77.38 196 ILE A N 1
ATOM 1579 C CA . ILE A 1 196 ? 15.723 -12.320 -6.655 1.00 77.38 196 ILE A CA 1
ATOM 1580 C C . ILE A 1 196 ? 15.968 -11.077 -5.779 1.00 77.38 196 ILE A C 1
ATOM 1582 O O . ILE A 1 196 ? 17.038 -10.940 -5.188 1.00 77.38 196 ILE A O 1
ATOM 1586 N N . HIS A 1 197 ? 14.995 -10.167 -5.666 1.00 77.25 197 HIS A N 1
ATOM 1587 C CA . HIS A 1 197 ? 15.134 -8.921 -4.908 1.00 77.25 197 HIS A CA 1
ATOM 1588 C C . HIS A 1 197 ? 14.518 -8.966 -3.498 1.00 77.25 197 HIS A C 1
ATOM 1590 O O . HIS A 1 197 ? 14.503 -7.952 -2.800 1.00 77.25 197 HIS A O 1
ATOM 1596 N N . LEU A 1 198 ? 14.084 -10.141 -3.032 1.00 74.06 198 LEU A N 1
ATOM 1597 C CA . LEU A 1 198 ? 13.456 -10.342 -1.719 1.00 74.06 198 LEU A CA 1
ATOM 1598 C C . LEU A 1 198 ? 14.379 -10.130 -0.503 1.00 74.06 198 LEU A C 1
ATOM 1600 O O . LEU A 1 198 ? 13.921 -10.129 0.638 1.00 74.06 198 LEU A O 1
ATOM 1604 N N . SER A 1 199 ? 15.685 -9.977 -0.704 1.00 76.44 199 SER A N 1
ATOM 1605 C CA . SER A 1 199 ? 16.635 -9.810 0.402 1.00 76.44 199 SER A CA 1
ATOM 1606 C C . SER A 1 199 ? 16.748 -8.366 0.893 1.00 76.44 199 SER A C 1
ATOM 1608 O O . SER A 1 199 ? 17.158 -8.139 2.030 1.00 76.44 199 SER A O 1
ATOM 1610 N N . ASN A 1 200 ? 16.401 -7.376 0.060 1.00 84.62 200 ASN A N 1
ATOM 1611 C CA . ASN A 1 200 ? 16.616 -5.970 0.385 1.00 84.62 200 ASN A CA 1
ATOM 1612 C C . ASN A 1 200 ? 15.595 -5.053 -0.310 1.00 84.62 200 ASN A C 1
ATOM 1614 O O . ASN A 1 200 ? 15.652 -4.846 -1.523 1.00 84.62 200 ASN A O 1
ATOM 1618 N N . THR A 1 201 ? 14.722 -4.428 0.488 1.00 86.38 201 THR A N 1
ATOM 1619 C CA . THR A 1 201 ? 13.693 -3.471 0.041 1.00 86.38 201 THR A CA 1
ATOM 1620 C C . THR A 1 201 ? 14.262 -2.334 -0.805 1.00 86.38 201 THR A C 1
ATOM 1622 O O . THR A 1 201 ? 13.630 -1.909 -1.768 1.00 86.38 201 THR A O 1
ATOM 1625 N N . VAL A 1 202 ? 15.458 -1.843 -0.472 1.00 87.00 202 VAL A N 1
ATOM 1626 C CA . VAL A 1 202 ? 16.113 -0.737 -1.186 1.00 87.00 202 VAL A CA 1
ATOM 1627 C C . VAL A 1 202 ? 16.531 -1.178 -2.579 1.00 87.00 202 VAL A C 1
ATOM 1629 O O . VAL A 1 202 ? 16.285 -0.475 -3.554 1.00 87.00 202 VAL A O 1
ATOM 1632 N N . ASN A 1 203 ? 17.121 -2.368 -2.684 1.00 86.62 203 ASN A N 1
ATOM 1633 C CA . ASN A 1 203 ? 17.543 -2.921 -3.966 1.00 86.62 203 ASN A CA 1
ATOM 1634 C C . ASN A 1 203 ? 16.335 -3.239 -4.850 1.00 86.62 203 ASN A C 1
ATOM 1636 O O . ASN A 1 203 ? 16.359 -2.906 -6.032 1.00 86.62 203 ASN A O 1
ATOM 1640 N N . ALA A 1 204 ? 15.276 -3.814 -4.272 1.00 87.81 204 ALA A N 1
ATOM 1641 C CA . ALA A 1 204 ? 14.026 -4.089 -4.973 1.00 87.81 204 ALA A CA 1
ATOM 1642 C C . ALA A 1 204 ? 13.379 -2.808 -5.517 1.00 87.81 204 ALA A C 1
ATOM 1644 O O . ALA A 1 204 ? 13.058 -2.730 -6.703 1.00 87.81 204 ALA A O 1
ATOM 1645 N N . LEU A 1 205 ? 13.261 -1.779 -4.671 1.00 89.44 205 LEU A N 1
ATOM 1646 C CA . LEU A 1 205 ? 12.727 -0.476 -5.060 1.00 89.44 205 LEU A CA 1
ATOM 1647 C C . LEU A 1 205 ? 13.572 0.153 -6.172 1.00 89.44 205 LEU A C 1
ATOM 1649 O O . LEU A 1 205 ? 13.036 0.567 -7.195 1.00 89.44 205 LEU A O 1
ATOM 1653 N N . ASN A 1 206 ? 14.896 0.176 -6.004 1.00 88.12 206 ASN A N 1
ATOM 1654 C CA . ASN A 1 206 ? 15.810 0.748 -6.989 1.00 88.12 206 ASN A CA 1
ATOM 1655 C C . ASN A 1 206 ? 15.742 0.011 -8.326 1.00 88.12 206 ASN A C 1
ATOM 1657 O O . ASN A 1 206 ? 15.788 0.649 -9.373 1.00 88.12 206 ASN A O 1
ATOM 1661 N N . HIS A 1 207 ? 15.641 -1.318 -8.305 1.00 87.94 207 HIS A N 1
ATOM 1662 C CA . HIS A 1 207 ? 15.503 -2.117 -9.515 1.00 87.94 207 HIS A CA 1
ATOM 1663 C C . HIS A 1 207 ? 14.200 -1.786 -10.255 1.00 87.94 207 HIS A C 1
ATOM 1665 O O . HIS A 1 207 ? 14.228 -1.499 -11.453 1.00 87.94 207 HIS A O 1
ATOM 1671 N N . TRP A 1 208 ? 13.073 -1.749 -9.543 1.00 89.12 208 TRP A N 1
ATOM 1672 C CA . TRP A 1 208 ? 11.783 -1.378 -10.124 1.00 89.12 208 TRP A CA 1
ATOM 1673 C C . TRP A 1 208 ? 11.788 0.056 -10.681 1.00 89.12 208 TRP A C 1
ATOM 1675 O O . TRP A 1 208 ? 11.405 0.284 -11.827 1.00 89.12 208 TRP A O 1
ATOM 1685 N N . MET A 1 209 ? 12.314 1.027 -9.929 1.00 88.38 209 MET A N 1
ATOM 1686 C CA . MET A 1 209 ? 12.428 2.408 -10.407 1.00 88.38 209 MET A CA 1
ATOM 1687 C C . MET A 1 209 ? 13.323 2.515 -11.646 1.00 88.38 209 MET A C 1
ATOM 1689 O O . MET A 1 209 ? 12.986 3.226 -12.592 1.00 88.38 209 MET A O 1
ATOM 1693 N N . LYS A 1 210 ? 14.445 1.785 -11.680 1.00 86.25 210 LYS A N 1
ATOM 1694 C CA . LYS A 1 210 ? 15.348 1.771 -12.838 1.00 86.25 210 LYS A CA 1
ATOM 1695 C C . LYS A 1 210 ? 14.715 1.171 -14.082 1.00 86.25 210 LYS A C 1
ATOM 1697 O O . LYS A 1 210 ? 14.938 1.670 -15.176 1.00 86.25 210 LYS A O 1
ATOM 1702 N N . THR A 1 211 ? 13.932 0.117 -13.918 1.00 85.94 211 THR A N 1
ATOM 1703 C CA . THR A 1 211 ? 13.306 -0.586 -15.043 1.00 85.94 211 THR A CA 1
ATOM 1704 C C . THR A 1 211 ? 12.064 0.124 -15.570 1.00 85.94 211 THR A C 1
ATOM 1706 O O . THR A 1 211 ? 11.770 0.008 -16.756 1.00 85.94 211 THR A O 1
ATOM 1709 N N . ARG A 1 212 ? 11.332 0.860 -14.720 1.00 84.75 212 ARG A N 1
ATOM 1710 C CA . ARG A 1 212 ? 10.041 1.461 -15.097 1.00 84.75 212 ARG A CA 1
ATOM 1711 C C . ARG A 1 212 ? 10.050 2.980 -15.214 1.00 84.75 212 ARG A C 1
ATOM 1713 O O . ARG A 1 212 ? 9.275 3.505 -16.002 1.00 84.75 212 ARG A O 1
ATOM 1720 N N . LEU A 1 213 ? 10.874 3.691 -14.445 1.00 83.69 213 LEU A N 1
ATOM 1721 C CA . LEU A 1 213 ? 10.795 5.154 -14.337 1.00 83.69 213 LEU A CA 1
ATOM 1722 C C . LEU A 1 213 ? 11.989 5.886 -14.964 1.00 83.69 213 LEU A C 1
ATOM 1724 O O . LEU A 1 213 ? 11.800 6.978 -15.490 1.00 83.69 213 LEU A O 1
ATOM 1728 N N . VAL A 1 214 ? 13.196 5.305 -14.957 1.00 83.56 214 VAL A N 1
ATOM 1729 C CA . VAL A 1 214 ? 14.430 5.989 -15.417 1.00 83.56 214 VAL A CA 1
ATOM 1730 C C . VAL A 1 214 ? 14.355 6.489 -16.857 1.00 83.56 214 VAL A C 1
ATOM 1732 O O . VAL A 1 214 ? 14.825 7.583 -17.135 1.00 83.56 214 VAL A O 1
ATOM 1735 N N . SER A 1 215 ? 13.759 5.730 -17.777 1.00 80.44 215 SER A N 1
ATOM 1736 C CA . SER A 1 215 ? 13.634 6.146 -19.182 1.00 80.44 215 SER A CA 1
ATOM 1737 C C . SER A 1 215 ? 12.596 7.248 -19.412 1.00 80.44 215 SER A C 1
ATOM 1739 O O . SER A 1 215 ? 12.476 7.743 -20.529 1.00 80.44 215 SER A O 1
ATOM 1741 N N . HIS A 1 216 ? 11.824 7.612 -18.386 1.00 79.81 216 HIS A N 1
ATOM 1742 C CA . HIS A 1 216 ? 10.660 8.488 -18.517 1.00 79.81 216 HIS A CA 1
ATOM 1743 C C . HIS A 1 216 ? 10.706 9.723 -17.616 1.00 79.81 216 HIS A C 1
ATOM 1745 O O . HIS A 1 216 ? 9.916 10.640 -17.839 1.00 79.81 216 HIS A O 1
ATOM 1751 N N . LEU A 1 217 ? 11.588 9.747 -16.614 1.00 80.94 217 LEU A N 1
ATOM 1752 C CA . LEU A 1 217 ? 11.713 10.832 -15.646 1.00 80.94 217 LEU A CA 1
ATOM 1753 C C . LEU A 1 217 ? 13.118 11.425 -15.674 1.00 80.94 217 LEU A C 1
ATOM 1755 O O . LEU A 1 217 ? 14.106 10.714 -15.851 1.00 80.94 217 LEU A O 1
ATOM 1759 N N . GLU A 1 218 ? 13.198 12.727 -15.424 1.00 84.88 218 GLU A N 1
ATOM 1760 C CA . GLU A 1 218 ? 14.472 13.408 -15.235 1.00 84.88 218 GLU A CA 1
ATOM 1761 C C . GLU A 1 218 ? 15.190 12.904 -13.966 1.00 84.88 218 GLU A C 1
ATOM 1763 O O . GLU A 1 218 ? 14.530 12.504 -12.997 1.00 84.88 218 GLU A O 1
ATOM 1768 N N . PRO A 1 219 ? 16.536 12.921 -13.931 1.00 84.69 219 PRO A N 1
ATOM 1769 C CA . PRO A 1 219 ? 17.311 12.388 -12.807 1.00 84.69 219 PRO A CA 1
ATOM 1770 C C . PRO A 1 219 ? 16.958 13.000 -11.444 1.00 84.69 219 PRO A C 1
ATOM 1772 O O . PRO A 1 219 ? 16.951 12.294 -10.434 1.00 84.69 219 PRO A O 1
ATOM 1775 N N . GLU A 1 220 ? 16.645 14.296 -11.414 1.00 83.62 220 GLU A N 1
ATOM 1776 C CA . GLU A 1 220 ? 16.266 15.023 -10.198 1.00 83.62 220 GLU A CA 1
ATOM 1777 C C . GLU A 1 220 ? 14.939 14.496 -9.638 1.00 83.62 220 GLU A C 1
ATOM 1779 O O . GLU A 1 220 ? 14.871 14.046 -8.491 1.00 83.62 220 GLU A O 1
ATOM 1784 N N . LEU A 1 221 ? 13.914 14.419 -10.494 1.00 79.50 221 LEU A N 1
ATOM 1785 C CA . LEU A 1 221 ? 12.597 13.892 -10.140 1.00 79.50 221 LEU A CA 1
ATOM 1786 C C . LEU A 1 221 ? 12.664 12.417 -9.716 1.00 79.50 221 LEU A C 1
ATOM 1788 O O . LEU A 1 221 ? 11.949 11.985 -8.808 1.00 79.50 221 LEU A O 1
ATOM 1792 N N . LEU A 1 222 ? 13.548 11.633 -10.337 1.00 82.50 222 LEU A N 1
ATOM 1793 C CA . LEU A 1 222 ? 13.792 10.246 -9.955 1.00 82.50 222 LEU A CA 1
ATOM 1794 C C . LEU A 1 222 ? 14.360 10.142 -8.529 1.00 82.50 222 LEU A C 1
ATOM 1796 O O . LEU A 1 222 ? 13.902 9.300 -7.753 1.00 82.50 222 LEU A O 1
ATOM 1800 N N . GLN A 1 223 ? 15.323 10.995 -8.165 1.00 83.31 223 GLN A N 1
ATOM 1801 C CA . GLN A 1 223 ? 15.915 11.006 -6.825 1.00 83.31 223 GLN A CA 1
ATOM 1802 C C . GLN A 1 223 ? 14.891 11.416 -5.758 1.00 83.31 223 GLN A C 1
ATOM 1804 O O . GLN A 1 223 ? 14.835 10.815 -4.680 1.00 83.31 223 GLN A O 1
ATOM 1809 N N . GLU A 1 224 ? 14.055 12.410 -6.050 1.00 80.56 224 GLU A N 1
ATOM 1810 C CA . GLU A 1 224 ? 12.978 12.833 -5.151 1.00 80.56 224 GLU A CA 1
ATOM 1811 C C . GLU A 1 224 ? 11.916 11.745 -4.982 1.00 80.56 224 GLU A C 1
ATOM 1813 O O . GLU A 1 224 ? 11.558 11.399 -3.853 1.00 80.56 224 GLU A O 1
ATOM 1818 N N . THR A 1 225 ? 11.498 11.121 -6.087 1.00 81.81 225 THR A N 1
ATOM 1819 C CA . THR A 1 225 ? 10.587 9.966 -6.080 1.00 81.81 225 THR A CA 1
ATOM 1820 C C . THR A 1 225 ? 11.158 8.833 -5.225 1.00 81.81 225 THR A C 1
ATOM 1822 O O . THR A 1 225 ? 10.449 8.240 -4.412 1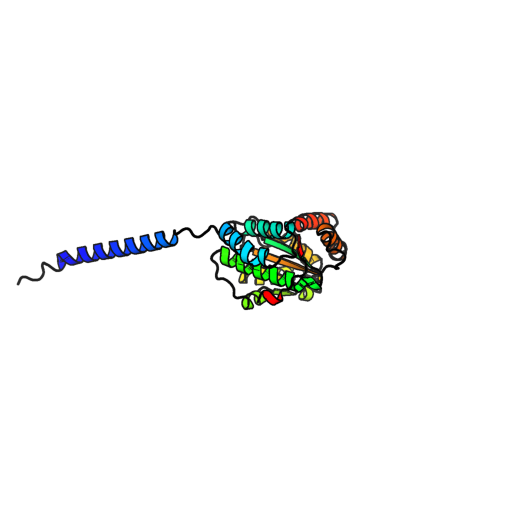.00 81.81 225 THR A O 1
ATOM 1825 N N . GLN A 1 226 ? 12.460 8.561 -5.337 1.00 84.69 226 GLN A N 1
ATOM 1826 C CA . GLN A 1 226 ? 13.128 7.510 -4.571 1.00 84.69 226 GLN A CA 1
ATOM 1827 C C . GLN A 1 226 ? 13.105 7.812 -3.069 1.00 84.69 226 GLN A C 1
ATOM 1829 O O . GLN A 1 226 ? 12.780 6.934 -2.264 1.00 84.69 226 GLN A O 1
ATOM 1834 N N . ARG A 1 227 ? 13.403 9.060 -2.682 1.00 83.69 227 ARG A N 1
ATOM 1835 C CA . ARG A 1 227 ? 13.334 9.508 -1.282 1.00 83.69 227 ARG A CA 1
ATOM 1836 C C . ARG A 1 227 ? 11.914 9.398 -0.729 1.00 83.69 227 ARG A C 1
ATOM 1838 O O . ARG A 1 227 ? 11.741 8.881 0.375 1.00 83.69 227 ARG A O 1
ATOM 1845 N N . ALA A 1 228 ? 10.911 9.822 -1.500 1.00 82.12 228 ALA A N 1
ATOM 1846 C CA . ALA A 1 228 ? 9.506 9.741 -1.108 1.00 82.12 228 ALA A CA 1
ATOM 1847 C C . ALA A 1 228 ? 9.051 8.285 -0.902 1.00 82.12 228 ALA A C 1
ATOM 1849 O O . ALA A 1 228 ? 8.353 7.971 0.065 1.00 82.12 228 ALA A O 1
ATOM 1850 N N . LEU A 1 229 ? 9.485 7.372 -1.774 1.00 87.75 229 LEU A N 1
ATOM 1851 C CA . LEU A 1 229 ? 9.098 5.965 -1.719 1.00 87.75 229 LEU A CA 1
ATOM 1852 C C . LEU A 1 229 ? 9.821 5.167 -0.638 1.00 87.75 229 LEU A C 1
ATOM 1854 O O . LEU A 1 229 ? 9.217 4.266 -0.057 1.00 87.75 229 LEU A O 1
ATOM 1858 N N . TYR A 1 230 ? 11.080 5.472 -0.326 1.00 86.69 230 TYR A N 1
ATOM 1859 C CA . TYR A 1 230 ? 11.888 4.682 0.609 1.00 86.69 230 TYR A CA 1
ATOM 1860 C C . TYR A 1 230 ? 11.201 4.458 1.973 1.00 86.69 230 TYR A C 1
ATOM 1862 O O . TYR A 1 230 ? 11.139 3.337 2.500 1.00 86.69 230 TYR A O 1
ATOM 1870 N N . LEU A 1 231 ? 10.613 5.520 2.530 1.00 85.62 231 LEU A N 1
ATOM 1871 C CA . LEU A 1 231 ? 9.921 5.482 3.825 1.00 85.62 231 LEU A CA 1
ATOM 1872 C C . LEU A 1 231 ? 8.525 4.846 3.758 1.00 85.62 231 LEU A C 1
ATOM 1874 O O . LEU A 1 231 ? 7.964 4.500 4.797 1.00 85.62 231 LEU A O 1
ATOM 1878 N N . ARG A 1 232 ? 7.989 4.676 2.548 1.00 91.00 232 ARG A N 1
ATOM 1879 C CA . ARG A 1 232 ? 6.633 4.190 2.252 1.00 91.00 232 ARG A CA 1
ATOM 1880 C C . ARG A 1 232 ? 6.617 2.760 1.706 1.00 91.00 232 ARG A C 1
ATOM 1882 O O . ARG A 1 232 ? 5.568 2.124 1.660 1.00 91.00 232 ARG A O 1
ATOM 1889 N N . THR A 1 233 ? 7.781 2.243 1.319 1.00 94.75 233 THR A N 1
ATOM 1890 C CA . THR A 1 233 ? 7.927 0.939 0.671 1.00 94.75 233 THR A CA 1
ATOM 1891 C C . THR A 1 233 ? 8.167 -0.171 1.693 1.00 94.75 233 THR A C 1
ATOM 1893 O O . THR A 1 233 ? 9.039 -0.075 2.567 1.00 94.75 233 THR A O 1
ATOM 1896 N N . CYS A 1 234 ? 7.388 -1.236 1.555 1.00 95.69 234 CYS A N 1
ATOM 1897 C CA . CYS A 1 234 ? 7.379 -2.446 2.359 1.00 95.69 234 CYS A CA 1
ATOM 1898 C C . CYS A 1 234 ? 7.581 -3.648 1.435 1.00 95.69 234 CYS A C 1
ATOM 1900 O O . CYS A 1 234 ? 6.977 -3.714 0.366 1.00 95.69 234 CYS A O 1
ATOM 1902 N N . LEU A 1 235 ? 8.430 -4.587 1.844 1.00 95.19 235 LEU A N 1
ATOM 1903 C CA . LEU A 1 235 ? 8.634 -5.830 1.111 1.00 95.19 235 LEU A CA 1
ATOM 1904 C C . LEU A 1 235 ? 7.721 -6.899 1.710 1.00 95.19 235 LEU A C 1
ATOM 1906 O O . LEU A 1 235 ? 7.821 -7.175 2.905 1.00 95.19 235 LEU A O 1
ATOM 1910 N N . ILE A 1 236 ? 6.854 -7.481 0.888 1.00 96.19 236 ILE A N 1
ATOM 1911 C CA . ILE A 1 236 ? 5.874 -8.473 1.318 1.00 96.19 236 ILE A CA 1
ATOM 1912 C C . ILE A 1 236 ? 6.336 -9.865 0.903 1.00 96.19 236 ILE A C 1
ATOM 1914 O O . ILE A 1 236 ? 6.678 -10.103 -0.255 1.00 96.19 236 ILE A O 1
ATOM 1918 N N . LYS A 1 237 ? 6.344 -10.784 1.865 1.00 94.69 237 LYS A N 1
ATOM 1919 C CA . LYS A 1 237 ? 6.628 -12.206 1.647 1.00 94.69 237 LYS A CA 1
ATOM 1920 C C . LYS A 1 237 ? 5.338 -13.008 1.549 1.00 94.69 237 LYS A C 1
ATOM 1922 O O . LYS A 1 237 ? 4.301 -12.556 2.024 1.00 94.69 237 LYS A O 1
ATOM 1927 N N . SER A 1 238 ? 5.424 -14.193 0.954 1.00 93.62 238 SER A N 1
ATOM 1928 C CA . SER A 1 238 ? 4.288 -15.108 0.870 1.00 93.62 238 SER A CA 1
ATOM 1929 C C . SER A 1 238 ? 3.871 -15.589 2.261 1.00 93.62 238 SER A C 1
ATOM 1931 O O . SER A 1 238 ? 4.715 -15.884 3.109 1.00 93.62 238 SER A O 1
ATOM 1933 N N . GLU A 1 239 ? 2.566 -15.702 2.460 1.00 92.19 239 GLU A N 1
ATOM 1934 C CA . GLU A 1 239 ? 1.922 -16.325 3.620 1.00 92.19 239 GLU A CA 1
ATOM 1935 C C . GLU A 1 239 ? 0.922 -17.361 3.120 1.00 92.19 239 GLU A C 1
ATOM 1937 O O . GLU A 1 239 ? 0.405 -17.228 2.007 1.00 9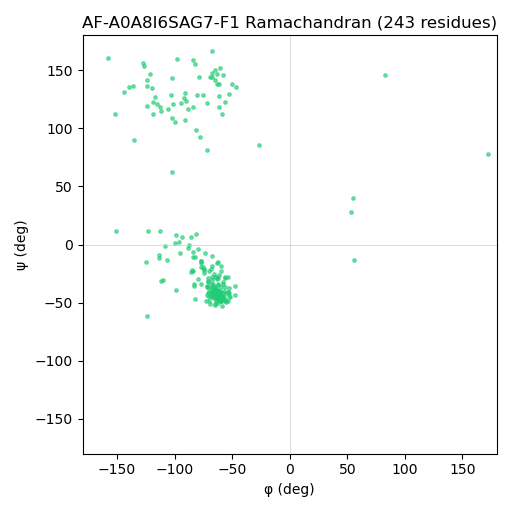2.19 239 GLU A O 1
ATOM 1942 N N . ASP A 1 240 ? 0.603 -18.354 3.946 1.00 84.56 240 ASP A N 1
ATOM 1943 C CA . ASP A 1 240 ? -0.540 -19.218 3.673 1.00 84.56 240 ASP A CA 1
ATOM 1944 C C . ASP A 1 240 ? -1.832 -18.486 4.060 1.00 84.56 240 ASP A C 1
ATOM 1946 O O . ASP A 1 240 ? -2.267 -18.464 5.210 1.00 84.56 240 ASP A O 1
ATOM 1950 N N . VAL A 1 241 ? -2.415 -17.800 3.078 1.00 67.00 241 VAL A N 1
ATOM 1951 C CA . VAL A 1 241 ? -3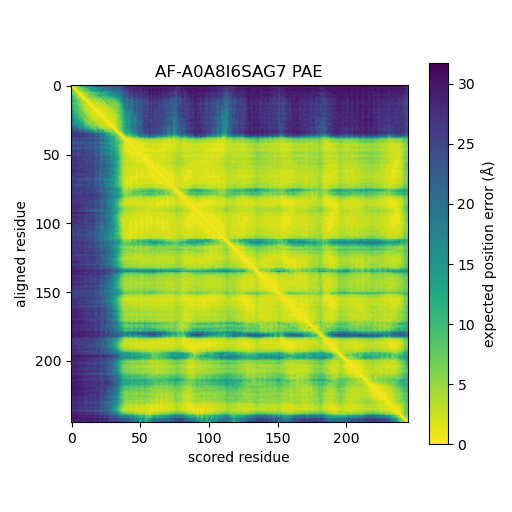.580 -16.931 3.286 1.00 67.00 241 VAL A CA 1
ATOM 1952 C C . VAL A 1 241 ? -4.893 -17.727 3.359 1.00 67.00 241 VAL A C 1
ATOM 1954 O O . VAL A 1 241 ? -5.939 -17.148 3.642 1.00 67.00 241 VAL A O 1
ATOM 1957 N N . SER A 1 242 ? -4.861 -19.051 3.152 1.00 60.16 242 SER A N 1
ATOM 1958 C CA . SER A 1 242 ? -6.055 -19.913 3.203 1.00 60.16 242 SER A CA 1
ATOM 1959 C C . SER A 1 242 ? -6.740 -19.944 4.580 1.00 60.16 242 SER A C 1
ATOM 1961 O O . SER A 1 242 ? -7.903 -20.320 4.685 1.00 60.16 242 SER A O 1
ATOM 1963 N N . VAL A 1 243 ? -6.050 -19.481 5.626 1.00 47.78 243 VAL A N 1
ATOM 1964 C CA . VAL A 1 243 ? -6.544 -19.406 7.012 1.00 47.78 243 VAL A CA 1
ATOM 1965 C C . VAL A 1 243 ? -7.280 -18.080 7.311 1.00 47.78 243 VAL A C 1
ATOM 1967 O O . VAL A 1 243 ? -7.771 -17.880 8.419 1.00 47.78 243 VAL A O 1
ATOM 1970 N N . VAL A 1 244 ? -7.340 -17.136 6.361 1.00 51.56 244 VAL A N 1
ATOM 1971 C CA . VAL A 1 244 ? -7.670 -15.718 6.639 1.00 51.56 244 VAL A CA 1
ATOM 1972 C C . VAL A 1 244 ? -9.067 -15.285 6.148 1.00 51.56 244 VAL A C 1
ATOM 1974 O O . VAL A 1 244 ? -9.452 -14.134 6.379 1.00 51.56 244 VAL A O 1
ATOM 1977 N N . GLU A 1 245 ? -9.837 -16.178 5.513 1.00 44.31 245 GLU A N 1
ATOM 1978 C CA . GLU A 1 245 ? -11.235 -15.928 5.094 1.00 44.31 245 GLU A CA 1
ATOM 1979 C C . GLU A 1 245 ? -12.268 -16.152 6.209 1.00 44.31 245 GLU A C 1
ATOM 1981 O O . GLU A 1 245 ? -12.202 -17.189 6.905 1.00 44.31 245 GLU A O 1
#

Mean predicted aligned error: 10.06 Å

InterPro domains:
  IPR038599 LAP1C-like, C-terminal domain superfamily [G3DSA:3.40.50.12190] (22-230)

Solvent-accessible surface area (backbone atoms only — not comparable to full-atom values): 13520 Å² total; per-residue (Å²): 143,90,79,73,72,64,62,71,64,46,53,63,55,53,53,50,52,50,51,49,51,53,48,49,50,53,47,49,52,53,53,59,70,58,52,77,70,66,54,39,55,59,42,29,51,56,46,41,44,71,68,38,57,73,67,51,66,76,48,50,68,72,41,54,50,50,54,52,55,53,51,48,54,44,63,43,100,72,44,94,49,55,38,60,38,34,35,40,14,25,79,84,7,42,64,39,47,51,51,52,51,49,51,50,51,34,41,54,33,41,25,67,74,40,80,65,60,56,75,82,60,48,60,77,34,55,41,66,20,58,83,35,38,84,48,84,52,42,63,64,53,48,53,57,51,49,56,50,35,75,75,61,33,40,41,37,31,37,48,41,68,44,27,23,45,66,37,48,48,46,53,68,67,40,40,48,71,76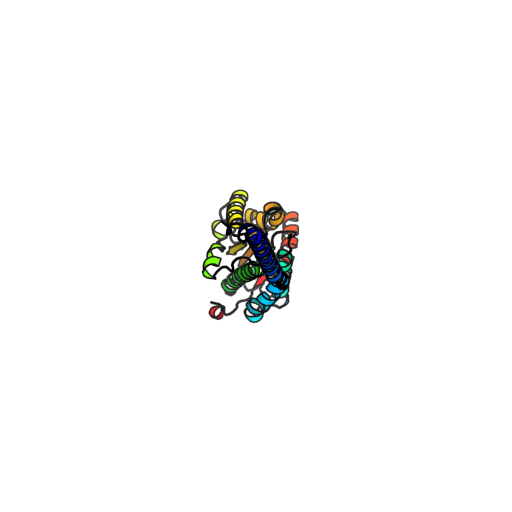,43,55,95,60,66,79,34,39,40,38,37,31,28,71,42,68,69,90,37,75,86,40,62,67,60,36,50,51,50,52,43,56,76,57,34,54,93,76,44,57,73,67,60,49,54,52,44,48,60,63,40,60,84,30,52,34,61,41,54,55,62,84,63,88,80,74,121

Radius of gyration: 25.17 Å; Cα contacts (8 Å, |Δi|>4): 303; chains: 1; bounding box: 86×44×66 Å

Secondary structure (DSSP, 8-state):
---SHHHHHHHHHHHHHHHHHHHHHHHHHHHHHTS-PPPHHHHHHHHHIIIIITT-TTS-HHHHHHHHHHHHHHTSSS-SS-EEEEEEE-GGGHHHHHHHHHHHHHHHHHHTTPPPPPGGGGGGGEEEGGGGTT---HHHHHHHHHHHHHHHSEEEEESGGGS-HHHHHHHHHHHHHHHSSS---EEEEEEE--GGGTT-HHHHHHHHHHHHTTTTS-HHHHHHHHHHHHTTEEEPPP--GGG--

pLDDT: mean 83.67, std 13.29, range [44.28, 97.75]

Nearest PDB structures (foldseek):
  4tvs-assembly2_B  TM=7.323E-01  e=2.055E-08  Homo sapiens
  5j1t-assembly1_B  TM=7.520E-01  e=5.056E-08  Homo sapiens
  7dye-assembly1_A  TM=5.258E-01  e=3.529E-01  Synechococcus elongatus PCC 7942 = FACHB-805
  7emn-assembly1_A  TM=2.264E-01  e=4.971E+00  Homo sapiens
  7emn-assembly2_B  TM=2.228E-01  e=6.968E+00  Homo sapiens